Protein AF-A0A9W9LZQ8-F1 (afdb_monomer)

Sequence (241 aa):
MSADRLHFVPAHRKAAILDLQVSHLFVVAHENLGSTNHWCFYLQTSPSSSIQLDCQPSHSIPSTMLRGGSMANLILLELPYVVPPEAKAQFLLDVEPSLAVREIHSLIINSGRHNYEFNESGTGCRKWVTNQLDFLSHAGLLLDRAQVVKAKDGILKLCGLIRPSIHSTMGPTPLEVDRGPRTAKPGRDLCGGEVVCAVEGPCTATIRKARRGVDRTIFERDGHVELMPWLECTALIPDFC

InterPro domains:
  IPR056672 Domain of unknown function DUF7770 [PF24968] (34-159)

Secondary structure (DSSP, 8-state):
-----EEEESGGGHHHHHTPBPSEEEEEEEP-SSSS-EEEEEEEEETTEEEEEEEEEEEEEE-SSSTT-EEEEEEEEEESSSS-TT-SEEEEEEB-TT-BHHHHHHHHHHTTTT--EE-TT---HHHHHHHHHHHHHHTT-B--HHHHHHHHHHHHHTT-----------------------------------------SSS--EEEEPPTT---EEEEETTEEEEE-HHHHHHHGGG--

Structure (mmCIF, N/CA/C/O backbone):
data_AF-A0A9W9LZQ8-F1
#
_entry.id   AF-A0A9W9LZQ8-F1
#
loop_
_atom_site.group_PDB
_atom_site.id
_atom_site.type_symbol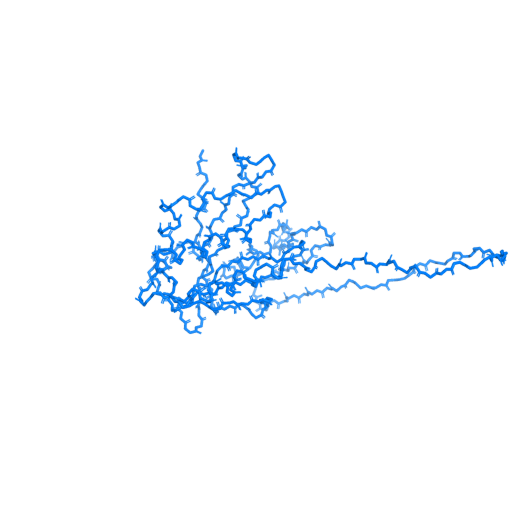
_atom_site.label_atom_id
_atom_site.label_alt_id
_atom_site.label_comp_id
_atom_site.label_asym_id
_atom_site.label_entity_id
_atom_site.label_seq_id
_atom_site.pdbx_PDB_ins_code
_atom_site.Cartn_x
_atom_site.Cartn_y
_atom_site.Cartn_z
_atom_site.occupancy
_atom_site.B_iso_or_equiv
_atom_site.auth_seq_id
_atom_site.auth_comp_id
_atom_site.auth_asym_id
_atom_site.auth_atom_id
_atom_site.pdbx_PDB_model_num
ATOM 1 N N . MET A 1 1 ? 2.007 -23.381 -16.769 1.00 41.0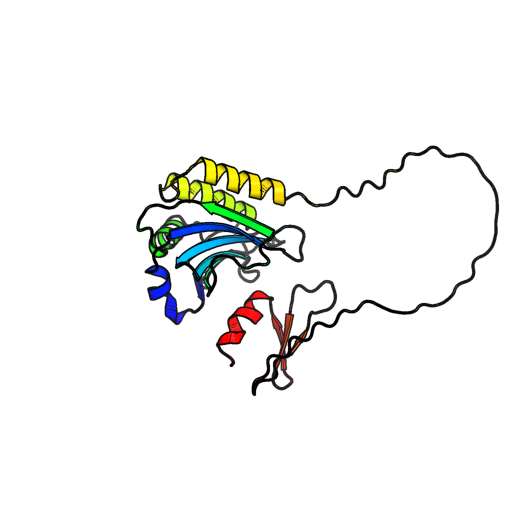3 1 MET A N 1
ATOM 2 C CA . MET A 1 1 ? 1.313 -23.189 -15.479 1.00 41.03 1 MET A CA 1
ATOM 3 C C . MET A 1 1 ? 1.450 -21.719 -15.124 1.00 41.03 1 MET A C 1
ATOM 5 O O . MET A 1 1 ? 2.574 -21.238 -15.128 1.00 41.03 1 MET A O 1
ATOM 9 N N . SER A 1 2 ? 0.351 -20.984 -14.944 1.00 49.56 2 SER A N 1
ATOM 10 C CA . SER A 1 2 ? 0.434 -19.591 -14.483 1.00 49.56 2 SER A CA 1
ATOM 11 C C . SER A 1 2 ? 0.748 -19.628 -12.993 1.00 49.56 2 SER A C 1
ATOM 13 O O . SER A 1 2 ? -0.058 -20.159 -12.236 1.00 49.56 2 SER A O 1
ATOM 15 N N . ALA A 1 3 ? 1.910 -19.124 -12.580 1.00 63.91 3 ALA A N 1
ATOM 16 C CA . ALA A 1 3 ? 2.181 -18.912 -11.164 1.00 63.91 3 ALA A CA 1
ATOM 17 C C . ALA A 1 3 ? 1.138 -17.926 -10.612 1.00 63.91 3 ALA A C 1
ATOM 19 O O . ALA A 1 3 ? 0.864 -16.901 -11.250 1.00 63.91 3 ALA A O 1
ATOM 20 N N . ASP A 1 4 ? 0.518 -18.263 -9.480 1.00 81.44 4 ASP A N 1
ATOM 21 C CA . ASP A 1 4 ? -0.339 -17.319 -8.768 1.00 81.44 4 ASP A CA 1
ATOM 22 C C . ASP A 1 4 ? 0.540 -16.156 -8.285 1.00 81.44 4 ASP A C 1
ATOM 24 O O . ASP A 1 4 ? 1.598 -16.366 -7.692 1.00 81.44 4 ASP A O 1
ATOM 28 N N . ARG A 1 5 ? 0.142 -14.930 -8.626 1.00 91.12 5 ARG A N 1
ATOM 29 C CA . ARG A 1 5 ? 0.879 -13.693 -8.309 1.00 91.12 5 ARG A CA 1
ATOM 30 C C . ARG A 1 5 ? 0.250 -12.943 -7.140 1.00 91.12 5 ARG A C 1
ATOM 32 O O . ARG A 1 5 ? 0.691 -11.839 -6.823 1.00 91.12 5 ARG A O 1
ATOM 39 N N . LEU A 1 6 ? -0.793 -13.517 -6.542 1.00 95.88 6 LEU A N 1
ATOM 40 C CA . LEU A 1 6 ? -1.516 -12.967 -5.409 1.00 95.88 6 LEU A CA 1
ATOM 41 C C . LEU A 1 6 ? -1.192 -13.788 -4.169 1.00 95.88 6 LEU A C 1
ATOM 43 O O . LEU A 1 6 ? -1.630 -14.928 -4.024 1.00 95.88 6 LEU A O 1
ATOM 47 N N . HIS A 1 7 ? -0.449 -13.184 -3.254 1.00 96.81 7 HIS A N 1
ATOM 48 C CA . HIS A 1 7 ? 0.048 -13.860 -2.065 1.00 96.81 7 HIS A CA 1
ATOM 49 C C . HIS A 1 7 ? -0.615 -13.282 -0.825 1.00 96.81 7 HIS A C 1
ATOM 51 O O . HIS A 1 7 ? -0.729 -12.069 -0.671 1.00 96.81 7 HIS A O 1
ATOM 57 N N . PHE A 1 8 ? -1.045 -14.165 0.068 1.00 98.00 8 PHE A N 1
ATOM 58 C CA . PHE A 1 8 ? -1.544 -13.805 1.389 1.00 98.00 8 PHE A CA 1
ATOM 59 C C . PHE A 1 8 ? -0.587 -14.394 2.409 1.00 98.00 8 PHE A C 1
ATOM 61 O O . PHE A 1 8 ? -0.233 -15.569 2.301 1.00 98.00 8 PHE A O 1
ATOM 68 N N . VAL A 1 9 ? -0.174 -13.595 3.384 1.00 97.69 9 VAL A N 1
ATOM 69 C CA . VAL A 1 9 ? 0.741 -14.036 4.432 1.00 97.69 9 VAL A CA 1
ATOM 70 C C . VAL A 1 9 ? 0.127 -13.687 5.791 1.00 97.69 9 VAL A C 1
ATOM 72 O O . VAL A 1 9 ? -0.024 -12.504 6.087 1.00 97.69 9 VAL A O 1
ATOM 75 N N . PRO A 1 10 ? -0.254 -14.688 6.606 1.00 98.00 10 PRO A N 1
ATOM 76 C CA . PRO A 1 10 ? -0.210 -16.124 6.310 1.00 98.00 10 PRO A CA 1
ATOM 77 C C . PRO A 1 10 ? -1.330 -16.574 5.345 1.00 98.00 10 PRO A C 1
ATOM 79 O O . PRO A 1 10 ? -2.474 -16.121 5.425 1.00 98.00 10 PRO A O 1
ATOM 82 N N . ALA A 1 11 ? -1.032 -17.529 4.455 1.00 97.06 11 ALA A N 1
ATOM 83 C CA . ALA A 1 11 ? -1.941 -17.929 3.369 1.00 97.06 11 ALA A CA 1
ATOM 84 C C . ALA A 1 11 ? -3.277 -18.508 3.860 1.00 97.06 11 ALA A C 1
ATOM 86 O O . ALA A 1 11 ? -4.336 -18.215 3.299 1.00 97.06 11 ALA A O 1
ATOM 87 N N . HIS A 1 12 ? -3.248 -19.284 4.948 1.00 97.31 12 HIS A N 1
ATOM 88 C CA . HIS A 1 12 ? -4.444 -19.895 5.532 1.00 97.31 12 HIS A CA 1
ATOM 89 C C . HIS A 1 12 ? -5.433 -18.858 6.093 1.00 97.31 12 HIS A C 1
ATOM 91 O O . HIS A 1 12 ? -6.613 -19.164 6.258 1.00 97.31 12 HIS A O 1
ATOM 97 N N . ARG A 1 13 ? -4.987 -17.617 6.341 1.00 97.69 13 ARG A N 1
ATOM 98 C CA . ARG A 1 13 ? -5.839 -16.524 6.827 1.00 97.69 13 ARG A CA 1
ATOM 99 C C . ARG A 1 13 ? -6.414 -15.648 5.723 1.00 97.69 13 ARG A C 1
ATOM 101 O O . ARG A 1 13 ? -7.093 -14.682 6.046 1.00 97.69 13 ARG A O 1
ATOM 108 N N . LYS A 1 14 ? -6.241 -15.991 4.440 1.00 97.94 14 LYS A N 1
ATOM 109 C CA . LYS A 1 14 ? -6.767 -15.216 3.299 1.00 97.94 14 LYS A CA 1
ATOM 110 C C . LYS A 1 14 ? -8.212 -14.738 3.485 1.00 97.94 14 LYS A C 1
ATOM 112 O O . LYS A 1 14 ? -8.489 -13.564 3.273 1.00 97.94 14 LYS A O 1
ATOM 117 N N . ALA A 1 15 ? -9.129 -15.630 3.870 1.00 98.25 15 ALA A N 1
ATOM 118 C CA . ALA A 1 15 ? -10.532 -15.262 4.070 1.00 98.25 15 ALA A CA 1
ATOM 119 C C . ALA A 1 15 ? -10.691 -14.215 5.185 1.00 98.25 15 ALA A C 1
ATOM 121 O O . ALA A 1 15 ? -11.302 -13.178 4.955 1.00 98.25 15 ALA A O 1
ATOM 122 N N . ALA A 1 16 ? -10.052 -14.448 6.336 1.00 98.50 16 ALA A N 1
ATOM 123 C CA . ALA A 1 16 ? -10.077 -13.528 7.467 1.00 98.50 16 ALA A CA 1
ATOM 124 C C . ALA A 1 16 ? -9.441 -12.171 7.129 1.00 98.50 16 ALA A C 1
ATOM 126 O O . ALA A 1 16 ? -10.032 -11.149 7.444 1.00 98.50 16 ALA A O 1
ATOM 127 N N . ILE A 1 17 ? -8.286 -12.154 6.450 1.00 98.62 17 ILE A N 1
ATOM 128 C CA . ILE A 1 17 ? -7.600 -10.927 6.008 1.00 98.62 17 ILE A CA 1
ATOM 129 C C . ILE A 1 17 ? -8.535 -10.062 5.162 1.00 98.62 17 ILE A C 1
ATOM 131 O O . ILE A 1 17 ? -8.595 -8.854 5.361 1.00 98.62 17 ILE A O 1
ATOM 135 N N . LEU A 1 18 ? -9.269 -10.672 4.229 1.00 98.62 18 LEU A N 1
ATOM 136 C CA . LEU A 1 18 ? -10.180 -9.949 3.341 1.00 98.62 18 LEU A CA 1
ATOM 137 C C . LEU A 1 18 ? -11.379 -9.344 4.089 1.00 98.62 18 LEU A C 1
ATOM 139 O O . LEU A 1 18 ? -11.867 -8.297 3.672 1.00 98.62 18 LEU A O 1
ATOM 143 N N . ASP A 1 19 ? -11.827 -9.959 5.183 1.00 98.56 19 ASP A N 1
ATOM 144 C CA . ASP A 1 19 ? -12.969 -9.486 5.979 1.00 98.56 19 ASP A CA 1
ATOM 145 C C . ASP A 1 19 ? -12.593 -8.439 7.043 1.00 98.56 19 ASP A C 1
ATOM 147 O O . ASP A 1 19 ? -13.467 -7.935 7.748 1.00 98.56 19 ASP A O 1
ATOM 151 N N . LEU A 1 20 ? -11.310 -8.085 7.177 1.00 98.69 20 LEU A N 1
ATOM 152 C CA . LEU A 1 20 ? -10.893 -7.032 8.100 1.00 98.69 20 LEU A CA 1
ATOM 153 C C . LEU A 1 20 ? -11.349 -5.652 7.608 1.00 98.69 20 LEU A C 1
ATOM 155 O O . LEU A 1 20 ? -11.161 -5.289 6.444 1.00 98.69 20 LEU A O 1
ATOM 159 N N . GLN A 1 21 ? -11.876 -4.860 8.541 1.00 98.69 21 GLN A N 1
ATOM 160 C CA . GLN A 1 21 ? -12.231 -3.462 8.318 1.00 98.69 21 GLN A CA 1
ATOM 161 C C . GLN A 1 21 ? -10.984 -2.580 8.340 1.00 98.69 21 GLN A C 1
ATOM 163 O O . GLN A 1 21 ? -10.124 -2.738 9.202 1.00 98.69 21 GLN A O 1
ATOM 168 N N . VAL A 1 22 ? -10.910 -1.623 7.426 1.00 98.75 22 VAL A N 1
ATOM 169 C CA . VAL A 1 22 ? -9.841 -0.637 7.303 1.00 98.75 22 VAL A CA 1
ATOM 170 C C . VAL A 1 22 ? -10.318 0.671 7.922 1.00 98.75 22 VAL A C 1
ATOM 172 O O . VAL A 1 22 ? -11.316 1.247 7.504 1.00 98.75 22 VAL A O 1
ATOM 175 N N . SER A 1 23 ? -9.592 1.141 8.931 1.00 98.56 23 SER A N 1
ATOM 176 C CA . SER A 1 23 ? -9.865 2.426 9.588 1.00 98.56 23 SER A CA 1
ATOM 177 C C . SER A 1 23 ? -9.138 3.589 8.922 1.00 98.56 23 SER A C 1
ATOM 179 O O . SER A 1 23 ? -9.681 4.683 8.835 1.00 98.56 23 SER A O 1
ATOM 181 N N . HIS A 1 24 ? -7.916 3.344 8.446 1.00 98.62 24 HIS A N 1
ATOM 182 C CA . HIS A 1 24 ? -7.080 4.307 7.741 1.00 98.62 24 HIS A CA 1
ATOM 183 C C . HIS A 1 24 ? -6.147 3.572 6.780 1.00 98.62 24 HIS A C 1
ATOM 185 O O . HIS A 1 24 ? -5.844 2.387 6.966 1.00 98.62 24 HIS A O 1
ATOM 191 N N . LEU A 1 25 ? -5.635 4.297 5.792 1.00 98.69 25 LEU A N 1
ATOM 192 C CA . LEU A 1 25 ? -4.592 3.815 4.897 1.00 98.69 25 LEU A CA 1
ATOM 193 C C . LEU A 1 25 ? -3.329 4.657 5.085 1.00 98.69 25 LEU A C 1
ATOM 195 O O . LEU A 1 25 ? -3.383 5.883 5.089 1.00 98.69 25 LEU A O 1
ATOM 199 N N . PHE A 1 26 ? -2.176 4.006 5.203 1.00 98.81 26 PHE A N 1
ATOM 200 C CA . PHE A 1 26 ? -0.878 4.669 5.247 1.00 98.81 26 PHE A CA 1
ATOM 201 C C . PHE A 1 26 ? -0.091 4.387 3.978 1.00 98.81 26 PHE A C 1
ATOM 203 O O . PHE A 1 26 ? 0.044 3.240 3.556 1.00 98.81 26 PHE A O 1
ATOM 210 N N . VAL A 1 27 ? 0.477 5.435 3.394 1.00 98.50 27 VAL A N 1
ATOM 211 C CA . VAL A 1 27 ? 1.497 5.326 2.348 1.00 98.50 27 VAL A CA 1
ATOM 212 C C . VAL A 1 27 ? 2.855 5.391 3.017 1.00 98.50 27 VAL A C 1
ATOM 214 O O . VAL A 1 27 ? 3.166 6.408 3.641 1.00 98.50 27 VAL A O 1
ATOM 217 N N . VAL A 1 28 ? 3.656 4.337 2.900 1.00 97.81 28 VAL A N 1
ATOM 218 C CA . VAL A 1 28 ? 4.871 4.187 3.707 1.00 97.81 28 VAL A CA 1
ATOM 219 C C . VAL A 1 28 ? 6.098 4.021 2.822 1.00 97.81 28 VAL A C 1
ATOM 221 O O . VAL A 1 28 ? 6.070 3.290 1.831 1.00 97.81 28 VAL A O 1
ATOM 224 N N . ALA A 1 29 ? 7.172 4.717 3.197 1.00 96.06 29 ALA A N 1
ATOM 225 C CA . ALA A 1 29 ? 8.500 4.560 2.622 1.00 96.06 29 ALA A CA 1
ATOM 226 C C . ALA A 1 29 ? 9.386 3.731 3.555 1.00 96.06 29 ALA A C 1
ATOM 228 O O . ALA A 1 29 ? 9.620 4.129 4.699 1.00 96.06 29 ALA A O 1
ATOM 229 N N . HIS A 1 30 ? 9.952 2.644 3.044 1.00 92.94 30 HIS A N 1
ATOM 230 C CA . HIS A 1 30 ? 10.994 1.874 3.719 1.00 92.94 30 HIS A CA 1
ATOM 231 C C . HIS A 1 30 ? 12.354 2.176 3.112 1.00 92.94 30 HIS A C 1
ATOM 233 O O . HIS A 1 30 ? 12.478 2.424 1.908 1.00 92.94 30 HIS A O 1
ATOM 239 N N . GLU A 1 31 ? 13.385 2.114 3.953 1.00 86.75 31 GLU A N 1
ATOM 240 C CA . GLU A 1 31 ? 14.755 2.088 3.461 1.00 86.75 31 GLU A CA 1
ATOM 241 C C . GLU A 1 31 ? 14.940 0.862 2.577 1.00 86.75 31 GLU A C 1
ATOM 243 O O . GLU A 1 31 ? 14.618 -0.257 2.970 1.00 86.75 31 GLU A O 1
ATOM 248 N N . ASN A 1 32 ? 15.460 1.082 1.379 1.00 76.31 32 ASN A N 1
ATOM 249 C CA . ASN A 1 32 ? 15.940 0.008 0.534 1.00 76.31 32 ASN A CA 1
ATOM 250 C C . ASN A 1 32 ? 17.462 0.148 0.460 1.00 76.31 32 ASN A C 1
ATOM 252 O O . ASN A 1 32 ? 17.973 1.263 0.356 1.00 76.31 32 ASN A O 1
ATOM 256 N N . LEU A 1 33 ? 18.181 -0.973 0.513 1.00 58.78 33 LEU A N 1
ATOM 257 C CA . LEU A 1 33 ? 19.640 -1.003 0.376 1.00 58.78 33 LEU A CA 1
ATOM 258 C C . LEU A 1 33 ? 20.109 -0.595 -1.040 1.00 58.78 33 LEU A C 1
ATOM 260 O O . LEU A 1 33 ? 21.307 -0.398 -1.250 1.00 58.78 33 LEU A O 1
ATOM 264 N N . GLY A 1 34 ? 19.178 -0.457 -1.994 1.00 65.44 34 GLY A N 1
ATOM 265 C CA . GLY A 1 34 ? 19.390 0.079 -3.339 1.00 65.44 34 GLY A CA 1
ATOM 266 C C . GLY A 1 34 ? 19.343 1.613 -3.454 1.00 65.44 34 GLY A C 1
ATOM 267 O O . GLY A 1 34 ? 19.662 2.356 -2.530 1.00 65.44 34 GLY A O 1
ATOM 268 N N . SER A 1 35 ? 18.975 2.114 -4.641 1.00 67.88 35 SER A N 1
ATOM 269 C CA . SER A 1 35 ? 19.065 3.544 -4.989 1.00 67.88 35 SER A CA 1
ATOM 270 C C . SER A 1 35 ? 17.857 4.397 -4.575 1.00 67.88 35 SER A C 1
ATOM 272 O O . SER A 1 35 ? 17.955 5.625 -4.594 1.00 67.88 35 SER A O 1
ATOM 274 N N . THR A 1 36 ? 16.722 3.789 -4.208 1.00 78.31 36 THR A N 1
ATOM 275 C CA . THR A 1 36 ? 15.484 4.507 -3.849 1.00 78.31 36 THR A CA 1
ATOM 276 C C . THR A 1 36 ? 14.682 3.767 -2.785 1.00 78.31 36 THR A C 1
ATOM 278 O O . THR A 1 36 ? 14.641 2.543 -2.817 1.00 78.31 36 THR A O 1
ATOM 281 N N . ASN A 1 37 ? 13.965 4.496 -1.922 1.00 88.94 37 ASN A N 1
ATOM 282 C CA . ASN A 1 37 ? 13.050 3.907 -0.937 1.00 88.94 37 ASN A CA 1
ATOM 283 C C . ASN A 1 37 ? 12.034 2.949 -1.584 1.00 88.94 37 ASN A C 1
ATOM 285 O O . ASN A 1 37 ? 11.521 3.224 -2.674 1.00 88.94 37 ASN A O 1
ATOM 289 N N . HIS A 1 38 ? 11.714 1.862 -0.882 1.00 93.19 38 HIS A N 1
ATOM 290 C CA . HIS A 1 38 ? 10.588 0.995 -1.228 1.00 93.19 38 HIS A CA 1
ATOM 291 C C . HIS A 1 38 ? 9.284 1.626 -0.741 1.00 93.19 38 HIS A C 1
ATOM 293 O O . HIS A 1 38 ? 9.250 2.201 0.344 1.00 93.19 38 HIS A O 1
ATOM 299 N N . TRP A 1 39 ? 8.225 1.531 -1.539 1.00 96.00 39 TRP A N 1
ATOM 300 C CA . TRP A 1 39 ? 6.934 2.142 -1.238 1.00 96.00 39 TRP A CA 1
ATOM 301 C C . TRP A 1 39 ? 5.832 1.099 -1.276 1.00 96.00 39 TRP A C 1
ATOM 303 O O . TRP A 1 39 ? 5.685 0.399 -2.276 1.00 96.00 39 TRP A O 1
ATOM 313 N N . CYS A 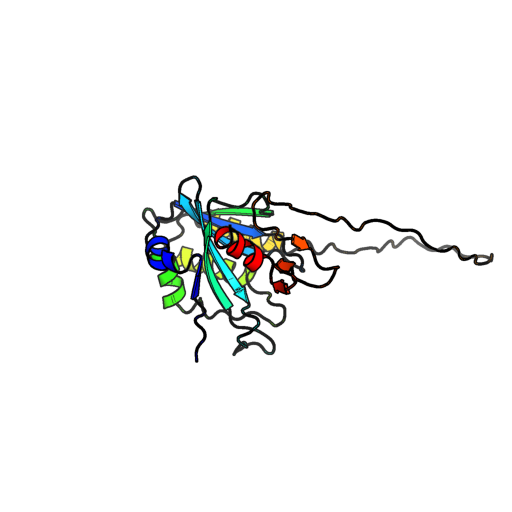1 40 ? 5.020 1.065 -0.226 1.00 97.88 40 CYS A N 1
ATOM 314 C CA . CYS A 1 40 ? 3.859 0.188 -0.122 1.00 97.88 40 CYS A CA 1
ATOM 315 C C . CYS A 1 40 ? 2.744 0.861 0.692 1.00 97.88 40 CYS A C 1
ATOM 317 O O . CYS A 1 40 ? 2.890 2.001 1.156 1.00 97.88 40 CYS A O 1
ATOM 319 N N . PHE A 1 41 ? 1.615 0.168 0.826 1.00 98.75 41 PHE A N 1
ATOM 320 C CA . PHE A 1 41 ? 0.504 0.612 1.658 1.00 98.75 41 PHE A CA 1
ATOM 321 C C . PHE A 1 41 ? 0.402 -0.220 2.930 1.00 98.75 41 PHE A C 1
ATOM 323 O O . PHE A 1 41 ? 0.671 -1.417 2.907 1.00 98.75 41 PHE A O 1
ATOM 330 N N . TYR A 1 42 ? -0.072 0.403 4.004 1.00 98.81 42 TYR A N 1
ATOM 331 C CA . TYR A 1 42 ? -0.507 -0.275 5.220 1.00 98.81 42 TYR A CA 1
ATOM 332 C C . TYR A 1 42 ? -1.972 0.063 5.469 1.00 98.81 42 TYR A C 1
ATOM 334 O O . TYR A 1 42 ? -2.345 1.232 5.564 1.00 98.81 42 TYR A O 1
ATOM 342 N N . LEU A 1 43 ? -2.808 -0.963 5.543 1.00 98.81 43 LEU A N 1
ATOM 343 C CA . LEU A 1 43 ? -4.238 -0.861 5.794 1.00 98.81 43 LEU A CA 1
ATOM 344 C C . LEU A 1 43 ? -4.452 -1.096 7.284 1.00 98.81 43 LEU A C 1
ATOM 346 O O . LEU A 1 43 ? -4.311 -2.225 7.745 1.00 98.81 43 LEU A O 1
ATOM 350 N N . GLN A 1 44 ? -4.732 -0.051 8.056 1.00 98.75 44 GLN A N 1
ATOM 351 C CA . GLN A 1 44 ? -4.877 -0.188 9.502 1.00 98.75 44 GLN A CA 1
ATOM 352 C C . GLN A 1 44 ? -6.187 -0.899 9.845 1.00 98.75 44 GLN A C 1
ATOM 354 O O . GLN A 1 44 ? -7.267 -0.329 9.669 1.00 98.75 44 GLN A O 1
ATOM 359 N N . THR A 1 45 ? -6.082 -2.106 10.395 1.00 98.62 45 THR A N 1
ATOM 360 C CA . THR A 1 45 ? -7.223 -2.982 10.701 1.00 98.62 45 THR A CA 1
ATOM 361 C C . THR A 1 45 ? -7.613 -3.003 12.175 1.00 98.62 45 THR A C 1
ATOM 363 O O . THR A 1 45 ? -8.701 -3.445 12.535 1.00 98.62 45 THR A O 1
ATOM 366 N N . SER A 1 46 ? -6.742 -2.501 13.051 1.00 98.12 46 SER A N 1
ATOM 367 C CA . SER A 1 46 ? -7.046 -2.236 14.459 1.00 98.12 46 SER A CA 1
ATOM 368 C C . SER A 1 46 ? -6.145 -1.109 14.989 1.00 98.12 46 SER A C 1
ATOM 370 O O . SER A 1 46 ? -5.261 -0.638 14.268 1.00 98.12 46 SER A O 1
ATOM 372 N N . PRO A 1 47 ? -6.290 -0.667 16.253 1.00 97.94 47 PRO A N 1
ATOM 373 C CA . PRO A 1 47 ? -5.353 0.285 16.857 1.00 97.94 47 PRO A CA 1
ATOM 374 C C . PRO A 1 47 ? -3.885 -0.177 16.870 1.00 97.94 47 PRO A C 1
ATOM 376 O O . PRO A 1 47 ? -2.994 0.647 17.050 1.00 97.94 47 PRO A O 1
ATOM 379 N N . SER A 1 48 ? -3.625 -1.476 16.691 1.00 97.94 48 SER A N 1
ATOM 380 C CA . SER A 1 48 ? -2.296 -2.081 16.818 1.00 97.94 48 SER A CA 1
ATOM 381 C C . SER A 1 48 ? -1.949 -3.070 15.702 1.00 97.94 48 SER A C 1
ATOM 383 O O . SER A 1 48 ? -0.984 -3.808 15.844 1.00 97.94 48 SER A O 1
ATOM 385 N N . SER A 1 49 ? -2.714 -3.132 14.612 1.00 98.56 49 SER A N 1
ATOM 386 C CA . SER A 1 49 ? -2.459 -4.072 13.512 1.00 98.56 49 SER A CA 1
ATOM 387 C C . SER A 1 49 ? -2.778 -3.463 12.157 1.00 98.56 49 SER A C 1
ATOM 389 O O . SER A 1 49 ? -3.532 -2.486 12.051 1.00 98.56 49 SER A O 1
ATOM 391 N N . SER A 1 50 ? -2.202 -4.057 11.120 1.00 98.81 50 SER A N 1
ATOM 392 C CA . SER A 1 50 ? -2.453 -3.671 9.741 1.00 98.81 50 SER A CA 1
ATOM 393 C C . SER A 1 50 ? -2.289 -4.840 8.779 1.00 98.81 50 SER A C 1
ATOM 395 O O . SER A 1 50 ? -1.701 -5.870 9.111 1.00 98.81 50 SER A O 1
ATOM 397 N N . ILE A 1 51 ? -2.781 -4.646 7.558 1.00 98.81 51 ILE A N 1
ATOM 398 C CA . ILE A 1 51 ? -2.385 -5.429 6.392 1.00 98.81 51 ILE A CA 1
ATOM 399 C C . ILE A 1 51 ? -1.457 -4.574 5.538 1.00 98.81 51 ILE A C 1
ATOM 401 O O . ILE A 1 51 ? -1.873 -3.539 5.015 1.00 98.81 51 ILE A O 1
ATOM 405 N N . GLN A 1 52 ? -0.215 -5.004 5.355 1.00 98.69 52 GLN A N 1
ATOM 406 C CA . GLN A 1 52 ? 0.655 -4.422 4.345 1.00 98.69 52 GLN A CA 1
ATOM 407 C C . GLN A 1 52 ? 0.232 -4.938 2.969 1.00 98.69 52 GLN A C 1
ATOM 409 O O . GLN A 1 52 ? 0.193 -6.142 2.726 1.00 98.69 52 GLN A O 1
ATOM 414 N N . LEU A 1 53 ? -0.074 -4.012 2.067 1.00 98.56 53 LEU A N 1
ATOM 415 C CA . LEU A 1 53 ? -0.317 -4.278 0.657 1.00 98.56 53 LEU A CA 1
ATOM 416 C C . LEU A 1 53 ? 0.932 -3.865 -0.122 1.00 98.56 53 LEU A C 1
ATOM 418 O O . LEU A 1 53 ? 1.175 -2.674 -0.360 1.00 98.56 53 LEU A O 1
ATOM 422 N N . ASP A 1 54 ? 1.716 -4.865 -0.506 1.00 97.88 54 ASP A N 1
ATOM 423 C CA . ASP A 1 54 ? 3.008 -4.691 -1.154 1.00 97.88 54 ASP A CA 1
ATOM 424 C C . ASP A 1 54 ? 2.995 -5.219 -2.593 1.00 97.88 54 ASP A C 1
ATOM 426 O O . ASP A 1 54 ? 2.478 -6.296 -2.884 1.00 97.88 54 ASP A O 1
ATOM 430 N N . CYS A 1 55 ? 3.569 -4.445 -3.506 1.00 96.94 55 CYS A N 1
ATOM 431 C CA . CYS A 1 55 ? 3.737 -4.807 -4.903 1.00 96.94 55 CYS A CA 1
ATOM 432 C C . CYS A 1 55 ? 5.236 -4.887 -5.186 1.00 96.94 55 CYS A C 1
ATOM 434 O O . CYS A 1 55 ? 5.926 -3.862 -5.204 1.00 96.94 55 CYS A O 1
ATOM 436 N N . GLN A 1 56 ? 5.726 -6.104 -5.406 1.00 94.31 56 GLN A N 1
ATOM 437 C CA . GLN A 1 56 ? 7.150 -6.406 -5.534 1.00 94.31 56 GLN A CA 1
ATOM 438 C C . GLN 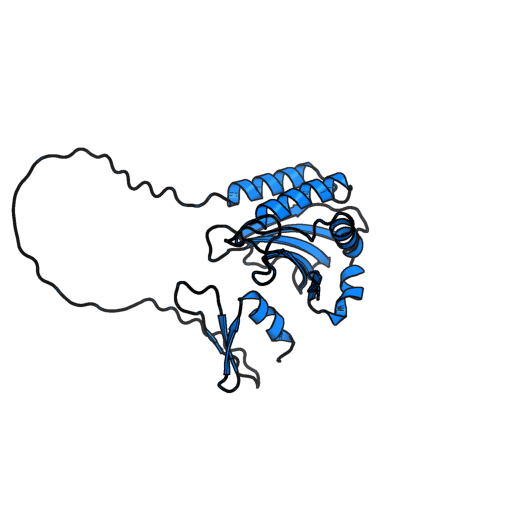A 1 56 ? 7.465 -7.064 -6.883 1.00 94.31 56 GLN A C 1
ATOM 440 O O . GLN A 1 56 ? 6.622 -7.780 -7.424 1.00 94.31 56 GLN A O 1
ATOM 445 N N . PRO A 1 57 ? 8.661 -6.856 -7.455 1.00 94.31 57 PRO A N 1
ATOM 446 C CA . PRO A 1 57 ? 9.104 -7.617 -8.620 1.00 94.31 57 PRO A CA 1
ATOM 447 C C . PRO A 1 57 ? 9.192 -9.115 -8.296 1.00 94.31 57 PRO A C 1
ATOM 449 O O . PRO A 1 57 ? 9.729 -9.505 -7.264 1.00 94.31 57 PRO A O 1
ATOM 452 N N . SER A 1 58 ? 8.700 -9.974 -9.191 1.00 93.19 58 SER A N 1
ATOM 453 C CA . SER A 1 58 ? 8.802 -11.431 -9.004 1.00 93.19 58 SER A CA 1
ATOM 454 C C . SER A 1 58 ? 10.203 -11.978 -9.271 1.00 93.19 58 SER A C 1
ATOM 456 O O . SER A 1 58 ? 10.522 -13.062 -8.785 1.00 93.19 58 SER A O 1
ATOM 458 N N . HIS A 1 59 ? 11.001 -11.292 -10.103 1.00 90.06 59 HIS A N 1
ATOM 459 C CA . HIS A 1 59 ? 12.317 -11.707 -10.633 1.00 90.06 59 HIS A CA 1
ATOM 460 C C . HIS A 1 59 ? 12.378 -13.064 -11.365 1.00 90.06 59 HIS A C 1
ATOM 462 O O . HIS A 1 59 ? 13.359 -13.355 -12.043 1.00 90.06 59 HIS A O 1
ATOM 468 N N . SER A 1 60 ? 11.334 -13.877 -11.263 1.00 90.12 60 SER A N 1
ATOM 469 C CA . SER A 1 60 ? 11.228 -15.240 -11.779 1.00 90.12 60 SER A CA 1
ATOM 470 C C . SER A 1 60 ? 10.237 -15.347 -12.933 1.00 90.12 60 SER A C 1
ATOM 472 O O . SER A 1 60 ? 10.362 -16.243 -13.765 1.00 90.12 60 SER A O 1
ATOM 474 N N . ILE A 1 61 ? 9.274 -14.425 -13.016 1.00 92.75 61 ILE A N 1
ATOM 475 C CA . ILE A 1 61 ? 8.294 -14.366 -14.099 1.00 92.75 61 ILE A CA 1
ATOM 476 C C . ILE A 1 61 ? 8.691 -13.208 -15.017 1.00 92.75 61 ILE A C 1
ATOM 478 O O . ILE A 1 61 ? 8.563 -12.051 -14.605 1.00 92.75 61 ILE A O 1
ATOM 482 N N . PRO A 1 62 ? 9.173 -13.476 -16.244 1.00 94.44 62 PRO A N 1
ATOM 483 C CA . PRO A 1 62 ? 9.581 -12.425 -17.164 1.00 94.44 62 PRO A CA 1
ATOM 484 C C . PRO A 1 62 ? 8.435 -11.468 -17.489 1.00 94.44 62 PRO A C 1
ATOM 486 O O . PRO A 1 62 ? 7.288 -11.880 -17.659 1.00 94.44 62 PRO A O 1
ATOM 489 N N . SER A 1 63 ? 8.772 -10.188 -17.594 1.00 94.31 63 SER A N 1
ATOM 490 C CA . SER A 1 63 ? 7.880 -9.149 -18.103 1.00 94.31 63 SER A CA 1
ATOM 491 C C . SER A 1 63 ? 7.500 -9.425 -19.564 1.00 94.31 63 SER A C 1
ATOM 493 O O . SER A 1 63 ? 8.306 -9.948 -20.337 1.00 94.31 63 SER A O 1
ATOM 495 N N . THR A 1 64 ? 6.272 -9.067 -19.947 1.00 93.88 64 THR A N 1
ATOM 496 C CA . THR A 1 64 ? 5.793 -9.200 -21.334 1.00 93.88 64 THR A CA 1
ATOM 497 C C . THR A 1 64 ? 6.037 -7.938 -22.161 1.00 93.88 64 THR A C 1
ATOM 499 O O . THR A 1 64 ? 6.121 -8.011 -23.387 1.00 93.88 64 THR A O 1
ATOM 502 N N . MET A 1 65 ? 6.206 -6.793 -21.494 1.00 92.19 65 MET A N 1
ATOM 503 C CA . MET A 1 65 ? 6.324 -5.470 -22.113 1.00 92.19 65 MET A CA 1
ATOM 504 C C . MET A 1 65 ? 7.733 -4.868 -22.015 1.00 92.19 65 MET A C 1
ATOM 506 O O . MET A 1 65 ? 8.122 -4.060 -22.859 1.00 92.19 65 MET A O 1
ATOM 510 N N . LEU A 1 66 ? 8.508 -5.231 -20.992 1.00 92.81 66 LEU A N 1
ATOM 511 C CA . LEU A 1 66 ? 9.810 -4.653 -20.663 1.00 92.81 66 LEU A CA 1
ATOM 512 C C . LEU A 1 66 ? 10.895 -5.724 -20.780 1.00 92.81 66 LEU A C 1
ATOM 514 O O . LEU A 1 66 ? 10.960 -6.675 -20.001 1.00 92.81 66 LEU A O 1
ATOM 518 N N . ARG A 1 67 ? 11.804 -5.550 -21.742 1.00 94.81 67 ARG A N 1
ATOM 519 C CA . ARG A 1 67 ? 12.968 -6.432 -21.892 1.00 94.81 67 ARG A CA 1
ATOM 520 C C . ARG A 1 67 ? 13.771 -6.464 -20.586 1.00 94.81 67 ARG A C 1
ATOM 522 O O . ARG A 1 67 ? 14.121 -5.414 -20.060 1.00 94.81 67 ARG A O 1
ATOM 529 N N . GLY A 1 68 ? 14.053 -7.670 -20.092 1.00 92.94 68 GLY A N 1
ATOM 530 C CA . GLY A 1 68 ? 14.785 -7.886 -18.838 1.00 92.94 68 GLY A CA 1
ATOM 531 C C . GLY A 1 68 ? 13.968 -7.616 -17.569 1.00 92.94 68 GLY A C 1
ATOM 532 O O . GLY A 1 68 ? 14.461 -7.863 -16.477 1.00 92.94 68 GLY A O 1
ATOM 533 N N . GLY A 1 69 ? 12.729 -7.132 -17.691 1.00 95.12 69 GLY A N 1
ATOM 534 C CA . GLY A 1 69 ? 11.844 -6.885 -16.561 1.00 95.12 69 GLY A CA 1
ATOM 535 C C . GLY A 1 69 ? 11.206 -8.151 -15.994 1.00 95.12 69 GLY A C 1
ATOM 536 O O . GLY A 1 69 ? 11.368 -9.257 -16.517 1.00 95.12 69 GLY A O 1
ATOM 537 N N . SER A 1 70 ? 10.397 -7.970 -14.952 1.00 94.94 70 SER A N 1
ATOM 538 C CA . SER A 1 70 ? 9.610 -9.051 -14.351 1.00 94.94 70 SER A CA 1
ATOM 539 C C . SER A 1 70 ? 8.176 -8.628 -14.047 1.00 94.94 70 SER A C 1
ATOM 541 O O . SER A 1 70 ? 7.889 -7.449 -13.836 1.00 94.94 70 SER A O 1
ATOM 543 N N . MET A 1 71 ? 7.260 -9.594 -14.017 1.00 95.62 71 MET A N 1
ATOM 544 C CA . MET A 1 71 ? 5.900 -9.373 -13.526 1.00 95.62 71 MET A CA 1
ATOM 545 C C . MET A 1 71 ? 5.922 -9.077 -12.024 1.00 95.62 71 MET A C 1
ATOM 547 O O . MET A 1 71 ? 6.807 -9.549 -11.307 1.00 95.62 71 MET A O 1
ATOM 551 N N . ALA A 1 72 ? 4.928 -8.339 -11.542 1.00 95.88 72 ALA A N 1
ATOM 552 C CA . ALA A 1 72 ? 4.719 -8.088 -10.124 1.00 95.88 72 ALA A CA 1
ATOM 553 C C . ALA A 1 72 ? 4.130 -9.300 -9.385 1.00 95.88 72 ALA A C 1
ATOM 555 O O . ALA A 1 72 ? 3.289 -10.020 -9.926 1.00 95.88 72 ALA A O 1
ATOM 556 N N . ASN A 1 73 ? 4.518 -9.440 -8.122 1.00 96.62 73 ASN A N 1
ATOM 557 C CA . ASN A 1 73 ? 3.778 -10.127 -7.073 1.00 96.62 73 ASN A CA 1
ATOM 558 C C . ASN A 1 73 ? 3.015 -9.077 -6.255 1.00 96.62 73 ASN A C 1
ATOM 560 O O . ASN A 1 73 ? 3.595 -8.064 -5.861 1.00 96.62 73 ASN A O 1
ATOM 564 N N . LEU A 1 74 ? 1.734 -9.326 -5.988 1.00 97.62 74 LEU A N 1
ATOM 565 C CA . LEU A 1 74 ? 0.936 -8.547 -5.047 1.00 97.62 74 LEU A CA 1
ATOM 566 C C . LEU A 1 74 ? 0.785 -9.352 -3.756 1.00 97.62 74 LEU A C 1
ATOM 568 O O . LEU A 1 74 ? 0.248 -10.458 -3.778 1.00 97.62 74 LEU A O 1
ATOM 572 N N . ILE A 1 75 ? 1.263 -8.799 -2.650 1.00 98.31 75 ILE A N 1
ATOM 573 C CA . ILE A 1 75 ? 1.354 -9.465 -1.353 1.00 98.31 75 ILE A CA 1
ATOM 574 C C . ILE A 1 75 ? 0.472 -8.710 -0.359 1.00 98.31 75 ILE A C 1
ATOM 576 O O . ILE A 1 75 ? 0.578 -7.491 -0.233 1.00 98.31 75 ILE A O 1
ATOM 580 N N . LEU A 1 76 ? -0.402 -9.436 0.336 1.00 98.56 76 LEU A N 1
ATOM 581 C CA . LEU A 1 76 ? -1.157 -8.953 1.487 1.00 98.56 76 LEU A CA 1
ATOM 582 C C . LEU A 1 76 ? -0.607 -9.645 2.734 1.00 98.56 76 LEU A C 1
ATOM 584 O O . LEU A 1 76 ? -0.881 -10.825 2.963 1.00 98.56 76 LEU A O 1
ATOM 588 N N . LEU A 1 77 ? 0.191 -8.914 3.506 1.00 98.50 77 LEU A N 1
ATOM 589 C CA . LEU A 1 77 ? 0.871 -9.403 4.702 1.00 98.50 77 LEU A CA 1
ATOM 590 C C . LEU A 1 77 ? 0.174 -8.871 5.955 1.00 98.50 77 LEU A C 1
ATOM 592 O O . LEU A 1 77 ? 0.067 -7.663 6.144 1.00 98.50 77 LEU A O 1
ATOM 596 N N . GLU A 1 78 ? -0.292 -9.769 6.815 1.00 98.56 78 GLU A N 1
ATOM 597 C CA . GLU A 1 78 ? -0.857 -9.426 8.117 1.00 98.56 78 GLU A CA 1
ATOM 598 C C . GLU A 1 78 ? 0.250 -9.110 9.126 1.00 98.56 78 GLU A C 1
ATOM 600 O O . GLU A 1 78 ? 1.181 -9.896 9.307 1.00 98.56 78 GLU A O 1
ATOM 605 N N . LEU A 1 79 ? 0.149 -7.953 9.787 1.00 98.38 79 LEU A N 1
ATOM 606 C CA . LEU A 1 79 ? 1.190 -7.424 10.664 1.00 98.38 79 LEU A CA 1
ATOM 607 C C . LEU A 1 79 ? 0.643 -7.040 12.048 1.00 98.38 79 LEU A C 1
ATOM 609 O O . LEU A 1 79 ? -0.400 -6.384 12.144 1.00 98.38 79 LEU A O 1
ATOM 613 N N . PRO A 1 80 ? 1.375 -7.353 13.138 1.00 97.88 80 PRO A N 1
ATOM 614 C CA . PRO A 1 80 ? 0.987 -7.019 14.510 1.00 97.88 80 PRO A CA 1
ATOM 615 C C . PRO A 1 80 ? 1.372 -5.577 14.903 1.00 97.88 80 PRO A C 1
ATOM 617 O O . PRO A 1 80 ? 1.712 -5.308 16.054 1.00 97.88 80 PRO A O 1
ATOM 620 N N . TYR A 1 81 ? 1.386 -4.658 13.936 1.00 98.19 81 TYR A N 1
ATOM 621 C CA . TYR A 1 81 ? 1.645 -3.229 14.120 1.00 98.19 81 TYR A CA 1
ATOM 622 C C . TYR A 1 81 ? 0.996 -2.425 12.984 1.00 98.19 81 TYR A C 1
ATOM 624 O O . TYR A 1 81 ? 0.641 -2.980 11.945 1.00 98.19 81 TYR A O 1
ATOM 632 N N . VAL A 1 82 ? 0.827 -1.111 13.170 1.00 98.38 82 VAL A N 1
ATOM 633 C CA . VAL A 1 82 ? 0.171 -0.232 12.179 1.00 98.38 82 VAL A CA 1
ATOM 634 C C . VAL A 1 82 ? 1.129 0.197 11.064 1.00 98.38 82 VAL A C 1
ATOM 636 O O . VAL A 1 82 ? 0.819 0.047 9.891 1.00 98.38 82 VAL A O 1
ATOM 639 N N . VAL A 1 83 ? 2.299 0.711 11.436 1.00 97.56 83 VAL A N 1
ATOM 640 C CA . VAL A 1 83 ? 3.429 1.041 10.554 1.00 97.56 83 VAL A CA 1
ATOM 641 C C . VAL A 1 83 ? 4.689 0.716 11.357 1.00 97.56 83 VAL A C 1
ATOM 643 O O . VAL A 1 83 ? 4.700 0.971 12.566 1.00 97.56 83 VAL A O 1
ATOM 646 N N . PRO A 1 84 ? 5.731 0.126 10.757 1.00 95.19 84 PRO A N 1
ATOM 647 C CA . PRO A 1 84 ? 6.905 -0.245 11.523 1.00 95.19 84 PRO A CA 1
ATOM 648 C C . PRO A 1 84 ? 7.738 0.994 11.902 1.00 95.19 84 PRO A C 1
ATOM 650 O O . PRO A 1 84 ? 7.753 1.984 11.162 1.00 95.19 84 PRO A O 1
ATOM 653 N N . PRO A 1 85 ? 8.448 0.964 13.042 1.00 91.69 85 PRO A N 1
ATOM 654 C CA . PRO A 1 85 ? 9.175 2.122 13.569 1.00 91.69 85 PRO A CA 1
ATOM 655 C C . PRO A 1 85 ? 10.321 2.601 12.663 1.00 91.69 85 PRO A C 1
ATOM 657 O O . PRO A 1 85 ? 10.712 3.764 12.728 1.00 91.69 85 PRO A O 1
ATOM 660 N N . GLU A 1 86 ? 10.859 1.734 11.807 1.00 91.56 86 GLU A N 1
ATOM 661 C CA . GLU A 1 86 ? 11.924 2.045 10.850 1.00 91.56 86 GLU A CA 1
ATOM 662 C C . GLU A 1 86 ? 11.440 2.713 9.550 1.00 91.56 86 GLU A C 1
ATOM 664 O O . GLU A 1 86 ? 12.257 3.015 8.670 1.00 91.56 86 GLU A O 1
ATOM 669 N N . ALA A 1 87 ? 10.133 2.963 9.411 1.00 94.50 87 ALA A N 1
ATOM 670 C CA . ALA A 1 87 ? 9.584 3.703 8.281 1.00 94.50 87 ALA A CA 1
ATOM 671 C C . ALA A 1 87 ? 10.255 5.081 8.144 1.00 94.50 87 ALA A C 1
ATOM 673 O O . ALA A 1 87 ? 10.325 5.874 9.083 1.00 94.50 87 ALA A O 1
ATOM 674 N N . LYS A 1 88 ? 10.732 5.403 6.938 1.00 94.50 88 LYS A N 1
ATOM 675 C CA . LYS A 1 88 ? 11.382 6.692 6.643 1.00 94.50 88 LYS A CA 1
ATOM 676 C C . LYS A 1 88 ? 10.384 7.824 6.478 1.00 94.50 88 LYS A C 1
ATOM 678 O O . LYS A 1 88 ? 10.719 8.982 6.710 1.00 94.50 88 LYS A O 1
ATOM 683 N N . ALA A 1 89 ? 9.176 7.490 6.044 1.00 95.62 89 ALA A N 1
ATOM 684 C CA . ALA A 1 89 ? 8.056 8.407 5.972 1.00 95.62 89 ALA A CA 1
ATOM 685 C C . ALA A 1 89 ? 6.747 7.627 5.970 1.00 95.62 89 ALA A C 1
ATOM 687 O O . ALA A 1 89 ? 6.687 6.502 5.473 1.00 95.62 89 ALA A O 1
ATOM 688 N N . GLN A 1 90 ? 5.700 8.273 6.468 1.00 97.56 90 GLN A N 1
ATOM 689 C CA . GLN A 1 90 ? 4.338 7.770 6.418 1.00 97.56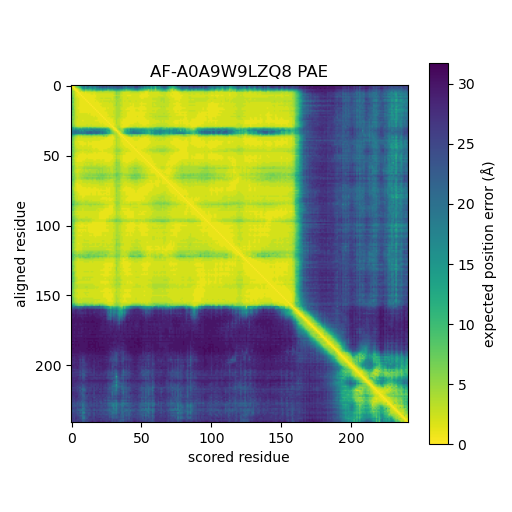 90 GLN A CA 1
ATOM 690 C C . GLN A 1 90 ? 3.372 8.916 6.114 1.00 97.56 90 GLN A C 1
ATOM 692 O O . GLN A 1 90 ? 3.538 10.032 6.616 1.00 97.56 90 GLN A O 1
ATOM 697 N N . PHE A 1 91 ? 2.357 8.636 5.306 1.00 98.50 91 PHE A N 1
ATOM 698 C CA . PHE A 1 91 ? 1.281 9.571 4.993 1.00 98.50 91 PHE A CA 1
ATOM 699 C C . PHE A 1 91 ? -0.049 8.896 5.293 1.00 98.50 91 PHE A C 1
ATOM 701 O O . PHE A 1 91 ? -0.385 7.904 4.652 1.00 98.50 91 PHE A O 1
ATOM 708 N N . LEU A 1 92 ? -0.764 9.432 6.279 1.00 98.56 92 LEU A N 1
ATOM 709 C CA . LEU A 1 92 ? -2.099 8.990 6.663 1.00 98.56 92 LEU A CA 1
ATOM 710 C C . LEU A 1 92 ? -3.128 9.481 5.641 1.00 98.56 92 LEU A C 1
ATOM 712 O O . LEU A 1 92 ? -3.103 10.661 5.280 1.00 98.56 92 LEU A O 1
ATOM 716 N N . LEU A 1 93 ? -4.011 8.582 5.216 1.00 98.75 93 LEU A N 1
ATOM 717 C CA . LEU A 1 93 ? -5.160 8.850 4.365 1.00 98.75 93 LEU A CA 1
ATOM 718 C C . LEU A 1 93 ? -6.438 8.356 5.047 1.00 98.75 93 LEU A C 1
ATOM 720 O O . LEU A 1 93 ? -6.516 7.196 5.469 1.00 98.75 93 LEU A O 1
ATOM 724 N N . ASP A 1 94 ? -7.440 9.223 5.078 1.00 98.56 94 ASP A N 1
ATOM 725 C CA . ASP A 1 94 ? -8.788 8.906 5.523 1.00 98.56 94 ASP A CA 1
ATOM 726 C C . ASP A 1 94 ? -9.507 8.101 4.443 1.00 98.56 94 ASP A C 1
ATOM 728 O O . ASP A 1 94 ? -9.457 8.420 3.246 1.00 98.56 94 ASP A O 1
ATOM 732 N N . VAL A 1 95 ? -10.182 7.044 4.885 1.00 98.62 95 VAL A N 1
ATOM 733 C CA . VAL A 1 95 ? -10.863 6.085 4.018 1.00 98.62 95 VAL A CA 1
ATOM 734 C C . VAL A 1 95 ? -12.369 6.110 4.233 1.00 98.62 95 VAL A C 1
ATOM 736 O O . VAL A 1 95 ? -12.857 6.620 5.240 1.00 98.62 95 VAL A O 1
ATOM 739 N N . GLU A 1 96 ? -13.103 5.565 3.268 1.00 98.00 96 GLU A N 1
ATOM 740 C CA . GLU A 1 96 ? -14.554 5.412 3.361 1.00 98.00 96 GLU A CA 1
ATOM 741 C C . GLU A 1 96 ? -14.962 4.616 4.624 1.00 98.00 96 GLU A C 1
ATOM 743 O O . GLU A 1 96 ? -14.322 3.609 4.953 1.00 98.00 96 GLU A O 1
ATOM 748 N N . PRO A 1 97 ? -15.977 5.069 5.390 1.00 95.81 97 PRO A N 1
ATOM 749 C CA . PRO A 1 97 ? -16.398 4.364 6.591 1.00 95.81 97 PRO A CA 1
ATOM 750 C C . PRO A 1 97 ? -16.981 2.992 6.263 1.00 95.81 97 PRO A C 1
ATOM 752 O O . PRO A 1 97 ? -18.009 2.887 5.614 1.00 95.81 97 PRO A O 1
ATOM 755 N N . SER A 1 98 ? -16.444 1.950 6.890 1.00 95.25 98 SER A N 1
ATOM 756 C CA . SER A 1 98 ? -16.789 0.541 6.630 1.00 95.25 98 SER A CA 1
ATOM 757 C C . SER A 1 98 ? -16.030 -0.105 5.470 1.00 95.25 98 SER A C 1
ATOM 759 O O . SER A 1 98 ? -16.312 -1.265 5.172 1.00 95.25 98 SER A O 1
ATOM 761 N N . LEU A 1 99 ? -15.013 0.563 4.917 1.00 98.38 99 LEU A N 1
ATOM 762 C CA . LEU A 1 99 ? -14.104 -0.036 3.946 1.00 98.38 99 LEU A CA 1
ATOM 763 C C . LEU A 1 99 ? -13.486 -1.336 4.482 1.00 98.38 99 LEU A C 1
ATOM 765 O O . LEU A 1 99 ? -12.855 -1.336 5.537 1.00 98.38 99 LEU A O 1
ATOM 769 N N . ALA A 1 100 ? -13.611 -2.434 3.743 1.00 98.62 100 ALA A N 1
ATOM 770 C CA . ALA A 1 100 ? -12.959 -3.709 4.029 1.00 98.62 100 ALA A CA 1
ATOM 771 C C . ALA A 1 100 ? -11.734 -3.932 3.129 1.00 98.62 100 ALA A C 1
ATOM 773 O O . ALA A 1 100 ? -11.666 -3.467 1.985 1.00 98.62 100 ALA A O 1
ATOM 774 N N . VAL A 1 101 ? -10.772 -4.738 3.591 1.00 98.75 101 VAL A N 1
ATOM 775 C CA . VAL A 1 101 ? -9.597 -5.135 2.787 1.00 98.75 101 VAL A CA 1
ATOM 776 C C . VAL A 1 101 ? -10.029 -5.782 1.463 1.00 98.75 101 VAL A C 1
ATOM 778 O O . VAL A 1 101 ? -9.418 -5.538 0.417 1.00 98.75 101 VAL A O 1
ATOM 781 N N . ARG A 1 102 ? -11.120 -6.563 1.477 1.00 98.62 102 ARG A N 1
ATOM 782 C CA . ARG A 1 102 ? -11.725 -7.184 0.289 1.00 98.62 102 ARG A CA 1
ATOM 783 C C . ARG A 1 102 ? -12.054 -6.190 -0.810 1.00 98.62 102 ARG A C 1
ATOM 785 O O . ARG A 1 102 ? -11.903 -6.546 -1.978 1.00 98.62 102 ARG A O 1
ATOM 792 N N . GLU A 1 103 ? -12.515 -4.994 -0.477 1.00 98.44 103 GLU A N 1
ATOM 793 C CA . GLU A 1 103 ? -12.954 -4.011 -1.469 1.00 98.44 103 GLU A CA 1
ATOM 794 C C . GLU A 1 103 ? -11.752 -3.418 -2.201 1.00 98.44 103 GLU A C 1
ATOM 796 O O . GLU A 1 103 ? -11.722 -3.432 -3.433 1.00 98.44 103 GLU A O 1
ATOM 801 N N . ILE A 1 104 ? -10.702 -3.037 -1.464 1.00 98.50 104 ILE A N 1
ATOM 802 C CA . ILE A 1 104 ? -9.421 -2.596 -2.039 1.00 98.50 104 ILE A CA 1
ATOM 803 C C . ILE A 1 104 ? -8.817 -3.710 -2.903 1.00 98.50 104 ILE A C 1
ATOM 805 O O . ILE A 1 104 ? -8.457 -3.481 -4.061 1.00 98.50 104 ILE A O 1
ATOM 809 N N . HIS A 1 105 ? -8.741 -4.931 -2.362 1.00 98.38 105 HIS A N 1
ATOM 810 C CA .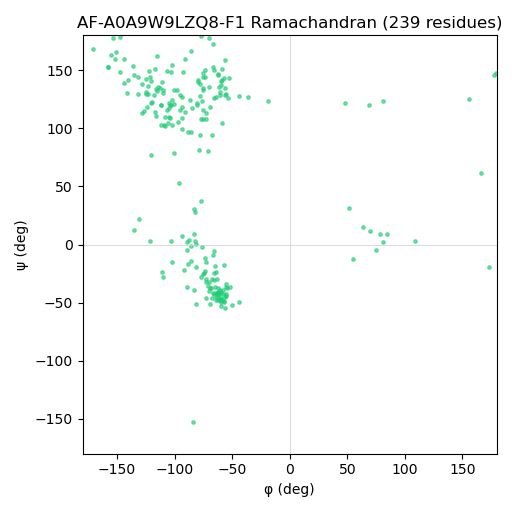 HIS A 1 105 ? -8.227 -6.097 -3.078 1.00 98.38 105 HIS A CA 1
ATOM 811 C C . HIS A 1 105 ? -9.006 -6.328 -4.380 1.00 98.38 105 HIS A C 1
ATOM 813 O O . HIS A 1 105 ? -8.419 -6.351 -5.460 1.00 98.38 105 HIS A O 1
ATOM 819 N N . SER A 1 106 ? -10.333 -6.450 -4.304 1.00 97.75 106 SER A N 1
ATOM 820 C CA . SER A 1 106 ? -11.184 -6.732 -5.467 1.00 97.75 106 SER A CA 1
ATOM 821 C C . SER A 1 106 ? -11.076 -5.636 -6.519 1.00 97.75 106 SER A C 1
ATOM 823 O O . SER A 1 106 ? -10.996 -5.941 -7.705 1.00 97.75 106 SER A O 1
ATOM 825 N N . LEU A 1 107 ? -10.993 -4.371 -6.107 1.00 97.69 107 LEU A N 1
ATOM 826 C CA . LEU A 1 107 ? -10.833 -3.249 -7.023 1.00 97.69 107 LEU A CA 1
ATOM 827 C C . LEU A 1 107 ? -9.495 -3.318 -7.787 1.00 97.69 107 LEU A C 1
ATOM 829 O O . LEU A 1 107 ? -9.462 -3.105 -9.003 1.00 97.69 107 LEU A O 1
ATOM 833 N N . ILE A 1 108 ? -8.395 -3.675 -7.117 1.00 97.69 108 ILE A N 1
ATOM 834 C CA . ILE A 1 108 ? -7.079 -3.874 -7.751 1.00 97.69 108 ILE A CA 1
ATOM 835 C C . ILE A 1 108 ? -7.087 -5.090 -8.690 1.00 97.69 108 ILE A C 1
ATOM 837 O O . ILE A 1 108 ? -6.529 -5.022 -9.793 1.00 97.69 108 ILE A O 1
ATOM 841 N N . ILE A 1 109 ? -7.722 -6.198 -8.292 1.00 96.75 109 ILE A N 1
ATOM 842 C CA . ILE A 1 109 ? -7.777 -7.414 -9.115 1.00 96.75 109 ILE A CA 1
ATOM 843 C C . ILE A 1 109 ? -8.648 -7.204 -10.352 1.00 96.75 109 ILE A C 1
ATOM 845 O O . ILE A 1 109 ? -8.172 -7.415 -11.469 1.00 96.75 109 ILE A O 1
ATOM 849 N N . ASN A 1 110 ? -9.874 -6.715 -10.173 1.00 97.12 110 ASN A N 1
ATOM 850 C CA . ASN A 1 110 ? -10.855 -6.545 -11.247 1.00 97.12 110 ASN A CA 1
ATOM 851 C C . ASN A 1 110 ? -10.423 -5.500 -12.285 1.00 97.12 110 ASN A C 1
ATOM 853 O O . ASN A 1 110 ? -10.829 -5.574 -13.439 1.00 97.12 110 ASN A O 1
ATOM 857 N N . SER A 1 111 ? -9.568 -4.548 -11.900 1.00 96.88 111 SER A N 1
ATOM 858 C CA . SER A 1 111 ? -8.965 -3.577 -12.824 1.00 96.88 111 SER A CA 1
ATOM 859 C C . SER A 1 111 ? -7.649 -4.049 -13.455 1.00 96.88 111 SER A C 1
ATOM 861 O O . SER A 1 111 ? -7.015 -3.291 -14.188 1.00 96.88 111 SER A O 1
ATOM 863 N N . GLY A 1 112 ? -7.198 -5.274 -13.162 1.00 96.00 112 GLY A N 1
ATOM 864 C CA . GLY A 1 112 ? -5.958 -5.833 -13.703 1.00 96.00 112 GLY A CA 1
ATOM 865 C C . GLY A 1 112 ? -4.681 -5.183 -13.162 1.00 96.00 112 GLY A C 1
ATOM 866 O O . GLY A 1 112 ? -3.601 -5.440 -13.685 1.00 96.00 112 GLY A O 1
ATOM 867 N N . ARG A 1 113 ? -4.755 -4.360 -12.110 1.00 95.88 113 ARG A N 1
ATOM 868 C CA . ARG A 1 113 ? -3.612 -3.580 -11.588 1.00 95.88 113 ARG A CA 1
ATOM 869 C C . ARG A 1 113 ? -2.572 -4.405 -10.827 1.00 95.88 113 ARG A C 1
ATOM 871 O O . ARG A 1 113 ? -1.476 -3.911 -10.568 1.00 95.88 113 ARG A O 1
ATOM 878 N N . HIS A 1 114 ? -2.901 -5.655 -10.516 1.00 94.88 114 HIS A N 1
ATOM 879 C CA . HIS A 1 114 ? -1.961 -6.681 -10.060 1.00 94.88 114 HIS A CA 1
ATOM 880 C C . HIS A 1 114 ? -1.052 -7.199 -11.194 1.00 94.88 114 HIS A C 1
ATOM 882 O O . HIS A 1 114 ? -0.011 -7.785 -10.924 1.00 94.88 114 HIS A O 1
ATOM 888 N N . ASN A 1 115 ? -1.385 -6.938 -12.467 1.00 94.75 115 ASN A N 1
ATOM 889 C CA . ASN A 1 115 ? -0.549 -7.269 -13.629 1.00 94.75 115 ASN A CA 1
ATOM 890 C C . ASN A 1 115 ? 0.548 -6.238 -13.903 1.00 94.75 115 ASN A C 1
ATOM 892 O O . ASN A 1 115 ? 0.941 -6.040 -15.047 1.00 94.75 115 ASN A O 1
ATOM 896 N N . TYR A 1 116 ? 1.017 -5.547 -12.866 1.00 96.31 116 TYR A N 1
ATOM 897 C CA . TYR A 1 116 ? 2.076 -4.564 -13.018 1.00 96.31 116 TYR A CA 1
ATOM 898 C C . TYR A 1 116 ? 3.385 -5.239 -13.446 1.00 96.31 116 TYR A C 1
ATOM 900 O O . TYR A 1 116 ? 3.641 -6.394 -13.104 1.00 96.31 116 TYR A O 1
ATOM 908 N N . GLU A 1 117 ? 4.216 -4.515 -14.190 1.00 95.44 117 GLU A N 1
ATOM 909 C CA . GLU A 1 117 ? 5.505 -5.006 -14.669 1.00 95.44 117 GLU A CA 1
ATOM 910 C C . GLU A 1 117 ? 6.612 -4.071 -14.187 1.00 95.44 117 GLU A C 1
ATOM 912 O O . GLU A 1 117 ? 6.539 -2.848 -14.331 1.00 95.44 117 GLU A O 1
ATOM 917 N N . PHE A 1 118 ? 7.635 -4.663 -13.586 1.00 94.31 118 PHE A N 1
ATOM 918 C CA . PHE A 1 118 ? 8.832 -3.980 -13.129 1.00 94.31 118 PHE A CA 1
ATOM 919 C C . PHE A 1 118 ? 9.903 -4.021 -14.213 1.00 94.31 118 PHE A C 1
ATOM 921 O O . PHE A 1 118 ? 10.001 -4.983 -14.975 1.00 94.31 118 PHE A O 1
ATOM 928 N N . ASN A 1 119 ? 10.734 -2.980 -14.264 1.00 91.88 119 ASN A N 1
ATOM 929 C CA . ASN A 1 119 ? 11.903 -2.975 -15.137 1.00 91.88 119 ASN A CA 1
ATOM 930 C C . ASN A 1 119 ? 12.983 -3.958 -14.641 1.00 91.88 119 ASN A C 1
ATOM 932 O O . ASN A 1 119 ? 12.839 -4.587 -13.593 1.00 91.88 119 ASN A O 1
ATOM 936 N N . GLU A 1 120 ? 14.077 -4.075 -15.394 1.00 90.75 120 GLU A N 1
ATOM 937 C CA . GLU A 1 120 ? 15.196 -4.976 -15.081 1.00 90.75 120 GLU A CA 1
ATOM 938 C C . GLU A 1 120 ? 15.791 -4.750 -13.683 1.00 90.75 120 GLU A C 1
ATOM 940 O O . GLU A 1 120 ? 16.164 -5.698 -12.999 1.00 90.75 120 GLU A O 1
ATOM 945 N N . SER A 1 121 ? 15.808 -3.504 -13.205 1.00 85.44 121 SER A N 1
ATOM 946 C CA . SER A 1 121 ? 16.302 -3.157 -11.868 1.00 85.44 121 SER A CA 1
ATOM 947 C C . SER A 1 121 ? 15.264 -3.344 -10.753 1.00 85.44 121 SER A C 1
ATOM 949 O O . SER A 1 121 ? 15.474 -2.842 -9.651 1.00 85.44 121 SER A O 1
ATOM 951 N N . GLY A 1 122 ? 14.107 -3.960 -11.022 1.00 81.31 122 GLY A N 1
ATOM 952 C CA . GLY A 1 122 ? 13.032 -4.117 -10.033 1.00 81.31 122 GLY A CA 1
ATOM 953 C C . GLY A 1 122 ? 12.424 -2.789 -9.561 1.00 81.31 122 GLY A C 1
ATOM 954 O O . GLY A 1 122 ? 11.723 -2.734 -8.553 1.00 81.31 122 GLY A O 1
ATOM 955 N N . THR A 1 123 ? 12.681 -1.689 -10.273 1.00 85.00 123 THR A N 1
ATOM 956 C CA . THR A 1 123 ? 12.216 -0.351 -9.901 1.00 85.00 123 THR A CA 1
ATOM 957 C C . THR A 1 123 ? 10.819 -0.116 -10.460 1.00 85.00 123 THR A C 1
ATOM 959 O O . THR A 1 123 ? 10.583 -0.213 -11.664 1.00 85.00 123 THR A O 1
ATOM 962 N N . GLY A 1 124 ? 9.873 0.231 -9.588 1.00 88.94 124 GLY A N 1
ATOM 963 C CA . GLY A 1 124 ? 8.492 0.461 -10.015 1.00 88.94 124 GLY A CA 1
ATOM 964 C C . GLY A 1 124 ? 7.481 0.681 -8.896 1.00 88.94 124 GLY A C 1
ATOM 965 O O . GLY A 1 124 ? 6.448 1.297 -9.154 1.00 88.94 124 GLY A O 1
ATOM 966 N N . CYS A 1 125 ? 7.792 0.281 -7.658 1.00 92.50 125 CYS A N 1
ATOM 967 C CA . CYS A 1 125 ? 6.873 0.354 -6.516 1.00 92.50 125 CYS A CA 1
ATOM 968 C C . CYS A 1 125 ? 6.341 1.778 -6.305 1.00 92.50 125 CYS A C 1
ATOM 970 O O . CYS A 1 125 ? 5.137 1.986 -6.206 1.00 92.50 125 CYS A O 1
ATOM 972 N N . ARG A 1 126 ? 7.214 2.786 -6.423 1.00 92.31 126 ARG A N 1
ATOM 973 C CA . ARG A 1 126 ? 6.851 4.210 -6.417 1.00 92.31 126 ARG A CA 1
ATOM 974 C C . ARG A 1 126 ? 5.719 4.548 -7.393 1.00 92.31 126 ARG A C 1
ATOM 976 O O . ARG A 1 126 ? 4.748 5.217 -7.036 1.00 92.31 126 ARG A O 1
ATOM 983 N N . LYS A 1 127 ? 5.875 4.131 -8.653 1.00 94.31 127 LYS A N 1
ATOM 984 C CA . LYS A 1 127 ? 4.922 4.431 -9.726 1.00 94.31 127 LYS A CA 1
ATOM 985 C C . LYS A 1 127 ? 3.628 3.657 -9.510 1.00 94.31 127 LYS A C 1
ATOM 987 O O . LYS A 1 127 ? 2.557 4.231 -9.685 1.00 94.31 127 LYS A O 1
ATOM 992 N N . TRP A 1 128 ? 3.728 2.402 -9.082 1.00 97.06 128 TRP A N 1
ATOM 993 C CA . TRP A 1 128 ? 2.569 1.590 -8.741 1.00 97.06 128 TRP A CA 1
ATOM 994 C C . TRP A 1 128 ? 1.750 2.220 -7.606 1.00 97.06 128 TRP A C 1
ATOM 996 O O . TRP A 1 128 ? 0.572 2.493 -7.823 1.00 97.06 128 TRP A O 1
ATOM 1006 N N . VAL A 1 129 ? 2.373 2.560 -6.470 1.00 97.81 129 VAL A N 1
ATOM 1007 C CA . VAL A 1 129 ? 1.730 3.232 -5.322 1.00 97.81 129 VAL A CA 1
ATOM 1008 C C . VAL A 1 129 ? 1.087 4.551 -5.745 1.00 97.81 129 VAL A C 1
ATOM 1010 O O . VAL A 1 129 ? -0.092 4.773 -5.486 1.00 97.81 129 VAL A O 1
ATOM 1013 N N . THR A 1 130 ? 1.814 5.403 -6.474 1.00 97.75 130 THR A N 1
ATOM 1014 C CA . THR A 1 130 ? 1.273 6.684 -6.970 1.00 97.75 130 THR A CA 1
ATOM 1015 C C . THR A 1 130 ? 0.028 6.476 -7.837 1.00 97.75 130 THR A C 1
ATOM 1017 O O . THR A 1 130 ? -0.956 7.197 -7.699 1.00 97.75 130 THR A O 1
ATOM 1020 N N . ASN A 1 131 ? 0.046 5.472 -8.718 1.00 97.94 131 ASN A N 1
ATOM 1021 C CA . ASN A 1 131 ? -1.094 5.160 -9.575 1.00 97.94 131 ASN A CA 1
ATOM 1022 C C . ASN A 1 131 ? -2.277 4.566 -8.788 1.00 97.94 131 ASN A C 1
ATOM 1024 O O . ASN A 1 131 ? -3.422 4.768 -9.194 1.00 97.94 131 ASN A O 1
ATOM 1028 N N . GLN A 1 132 ? -2.022 3.817 -7.708 1.00 98.38 132 GLN A N 1
ATOM 1029 C CA . GLN A 1 132 ? -3.087 3.311 -6.838 1.00 98.38 132 GLN A CA 1
ATOM 1030 C C . GLN A 1 132 ? -3.721 4.438 -6.021 1.00 98.38 132 GLN A C 1
ATOM 1032 O O . GLN A 1 132 ? -4.932 4.433 -5.862 1.00 98.38 132 GLN A O 1
ATOM 1037 N N . LEU A 1 133 ? -2.953 5.437 -5.576 1.00 98.50 133 LEU A N 1
ATOM 1038 C CA . LEU A 1 133 ? -3.500 6.608 -4.883 1.00 98.50 133 LEU A CA 1
ATOM 1039 C C . LEU A 1 133 ? -4.549 7.338 -5.720 1.00 98.50 133 LEU A C 1
ATOM 1041 O O . LEU A 1 133 ? -5.658 7.584 -5.249 1.00 98.50 133 LEU A O 1
ATOM 1045 N N . ASP A 1 134 ? -4.217 7.625 -6.980 1.00 97.81 134 ASP A N 1
ATOM 1046 C CA . ASP A 1 134 ? -5.182 8.222 -7.899 1.00 97.81 134 ASP A CA 1
ATOM 1047 C C . ASP A 1 134 ? -6.385 7.292 -8.073 1.00 97.81 134 ASP A C 1
ATOM 10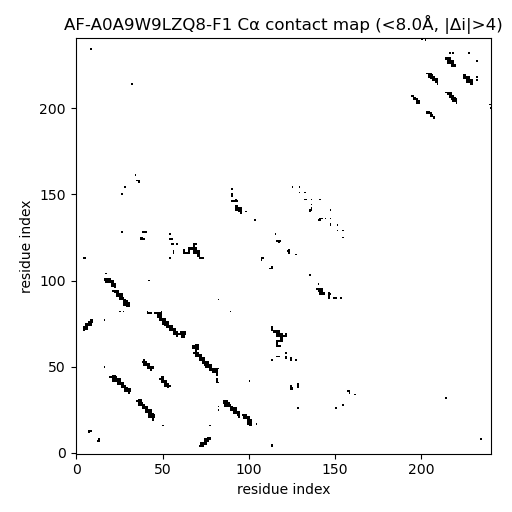49 O O . ASP A 1 134 ? -7.526 7.726 -7.965 1.00 97.81 134 ASP A O 1
ATOM 1053 N N . PHE A 1 135 ? -6.152 6.001 -8.292 1.00 98.19 135 PHE A N 1
ATOM 1054 C CA . PHE A 1 135 ? -7.222 5.049 -8.563 1.00 98.19 135 PHE A CA 1
ATOM 1055 C C . PHE A 1 135 ? -8.205 4.866 -7.398 1.00 98.19 135 PHE A C 1
ATOM 1057 O O . PHE A 1 135 ? -9.412 4.955 -7.609 1.00 98.19 135 PHE A O 1
ATOM 1064 N N . LEU A 1 136 ? -7.702 4.670 -6.179 1.00 98.31 136 LEU A N 1
ATOM 1065 C CA . LEU A 1 136 ? -8.514 4.524 -4.970 1.00 98.31 136 LEU A CA 1
ATOM 1066 C C . LEU A 1 136 ? -9.280 5.819 -4.659 1.00 98.31 136 LEU A C 1
ATOM 1068 O O . LEU A 1 136 ? -10.443 5.761 -4.268 1.00 98.31 136 LEU A O 1
ATOM 1072 N N . SER A 1 137 ? -8.673 6.986 -4.906 1.00 98.06 137 SER A N 1
ATOM 1073 C CA . SER A 1 137 ? -9.360 8.276 -4.765 1.00 98.06 137 SER A CA 1
ATOM 1074 C C . SER A 1 137 ? -10.487 8.451 -5.788 1.00 98.06 137 SER A C 1
ATOM 1076 O O . SER A 1 137 ? -11.582 8.872 -5.424 1.00 98.06 137 SER A O 1
ATOM 1078 N N . HIS A 1 138 ? -10.270 8.079 -7.054 1.00 97.75 138 HIS A N 1
ATOM 1079 C CA . HIS A 1 138 ? -11.322 8.131 -8.080 1.00 97.75 138 HIS A CA 1
ATOM 1080 C C . HIS A 1 138 ? -12.464 7.145 -7.802 1.00 97.75 138 HIS A C 1
ATOM 1082 O O . HIS A 1 138 ? -13.603 7.431 -8.157 1.00 97.75 138 HIS A O 1
ATOM 1088 N N . ALA A 1 139 ? -12.171 6.012 -7.160 1.00 97.56 139 ALA A N 1
ATOM 1089 C CA . ALA A 1 139 ? -13.174 5.043 -6.726 1.00 97.56 139 ALA A CA 1
ATOM 1090 C C . ALA A 1 139 ? -13.950 5.477 -5.467 1.00 97.56 139 ALA A C 1
ATOM 1092 O O . ALA A 1 139 ? -14.840 4.752 -5.035 1.00 97.56 139 ALA A O 1
ATOM 1093 N N . GLY A 1 140 ? -13.627 6.633 -4.874 1.00 97.88 140 GLY A N 1
ATOM 1094 C CA . GLY A 1 140 ? -14.290 7.142 -3.671 1.00 97.88 140 GLY A CA 1
ATOM 1095 C C . GLY A 1 140 ? -13.843 6.478 -2.367 1.00 97.88 140 GLY A C 1
ATOM 1096 O O . GLY A 1 140 ? -14.438 6.744 -1.332 1.00 97.88 140 GLY A O 1
ATOM 1097 N N . LEU A 1 141 ? -12.791 5.649 -2.395 1.00 98.31 141 LEU A N 1
ATOM 1098 C CA . LEU A 1 141 ? -12.298 4.945 -1.205 1.00 98.31 141 LEU A CA 1
ATOM 1099 C C . LEU A 1 141 ? -11.388 5.815 -0.327 1.00 98.31 141 LEU A C 1
ATOM 1101 O O . LEU A 1 141 ? -11.188 5.492 0.838 1.00 98.31 141 LEU A O 1
ATOM 1105 N N . LEU A 1 142 ? -10.825 6.893 -0.887 1.00 98.44 142 LEU A N 1
ATOM 1106 C CA . LEU A 1 142 ? -10.011 7.882 -0.172 1.00 98.44 142 LEU A CA 1
ATOM 1107 C C . LEU A 1 142 ? -10.769 9.208 -0.117 1.00 98.44 142 LEU A C 1
ATOM 1109 O O . LEU A 1 142 ? -11.084 9.776 -1.169 1.00 98.44 142 L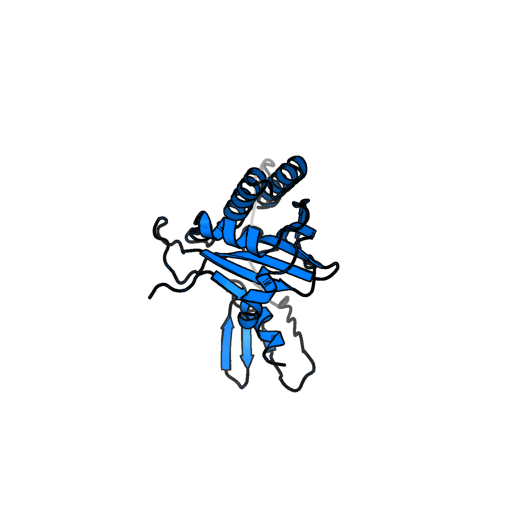EU A O 1
ATOM 1113 N N . LEU A 1 143 ? -11.045 9.692 1.092 1.00 97.75 143 LEU A N 1
ATOM 1114 C CA . LEU A 1 143 ? -11.999 10.781 1.318 1.00 97.75 143 LEU A CA 1
ATOM 1115 C C . LEU A 1 143 ? -11.395 12.172 1.105 1.00 97.75 143 LEU A C 1
ATOM 1117 O O . LEU A 1 143 ? -12.047 13.051 0.540 1.00 97.75 143 LEU A O 1
ATOM 1121 N N . ASP A 1 144 ? -10.144 12.376 1.521 1.00 97.88 144 ASP A N 1
ATOM 1122 C CA . ASP A 1 144 ? -9.482 13.676 1.434 1.00 97.88 144 ASP A CA 1
ATOM 1123 C C . ASP A 1 144 ? -8.464 13.722 0.283 1.00 97.88 144 ASP A C 1
ATOM 1125 O O . ASP A 1 144 ? -7.361 13.166 0.330 1.00 97.88 144 ASP A O 1
ATOM 1129 N N . ARG A 1 145 ? -8.811 14.470 -0.768 1.00 97.00 145 ARG A N 1
ATOM 1130 C CA . ARG A 1 145 ? -7.926 14.698 -1.919 1.00 97.00 145 ARG A CA 1
ATOM 1131 C C . ARG A 1 145 ? -6.641 15.441 -1.547 1.00 97.00 145 ARG A C 1
ATOM 1133 O O . ARG A 1 145 ? -5.619 15.222 -2.198 1.00 97.00 145 ARG A O 1
ATOM 1140 N N . ALA A 1 146 ? -6.654 16.301 -0.530 1.00 98.31 146 ALA A N 1
ATOM 1141 C CA . ALA A 1 146 ? -5.459 17.010 -0.081 1.00 98.31 146 ALA A CA 1
ATOM 1142 C C . ALA A 1 146 ? -4.446 16.046 0.556 1.00 98.31 146 ALA A C 1
ATOM 1144 O O . ALA A 1 146 ? -3.244 16.171 0.306 1.00 98.31 146 ALA A O 1
ATOM 1145 N N . GLN A 1 147 ? -4.913 15.041 1.303 1.00 98.62 147 GLN A N 1
ATOM 1146 C CA . GLN A 1 147 ? -4.057 13.973 1.830 1.00 98.62 147 GLN A CA 1
ATOM 1147 C C . GLN A 1 147 ? -3.426 13.150 0.697 1.00 98.62 147 GLN A C 1
ATOM 1149 O O . GLN A 1 147 ? -2.221 12.887 0.726 1.00 98.62 147 GLN A O 1
ATOM 1154 N N . VAL A 1 148 ? -4.195 12.831 -0.351 1.00 98.50 148 VAL A N 1
ATOM 1155 C CA . VAL A 1 148 ? -3.687 12.137 -1.550 1.00 98.50 148 VAL A CA 1
ATOM 1156 C C . VAL A 1 148 ? -2.587 12.947 -2.241 1.00 98.50 148 VAL A C 1
ATOM 1158 O O . VAL A 1 148 ? -1.517 12.411 -2.535 1.00 98.50 148 VAL A O 1
ATOM 1161 N N . VAL A 1 149 ? -2.810 14.246 -2.466 1.00 98.25 149 VAL A N 1
ATOM 1162 C CA . VAL A 1 149 ? -1.798 15.145 -3.050 1.00 98.25 149 VAL A CA 1
ATOM 1163 C C . VAL A 1 149 ? -0.546 15.191 -2.173 1.00 98.25 149 VAL A C 1
ATOM 1165 O O . VAL A 1 149 ? 0.560 14.999 -2.676 1.00 98.25 149 VAL A O 1
ATOM 1168 N N . LYS A 1 150 ? -0.707 15.344 -0.854 1.00 98.25 150 LYS A N 1
ATOM 1169 C CA . LYS A 1 150 ? 0.408 15.367 0.102 1.00 98.25 150 LYS A CA 1
ATOM 1170 C C . LYS A 1 150 ? 1.229 14.075 0.070 1.00 98.25 150 LYS A C 1
ATOM 1172 O O . LYS A 1 150 ? 2.459 14.143 0.101 1.00 98.25 150 LYS A O 1
ATOM 1177 N N . ALA A 1 151 ? 0.578 12.915 -0.017 1.00 98.00 151 ALA A N 1
ATOM 1178 C CA . ALA A 1 151 ? 1.260 11.630 -0.138 1.00 98.00 151 ALA A CA 1
ATOM 1179 C C . ALA A 1 151 ? 2.058 11.534 -1.448 1.00 98.00 151 ALA A C 1
ATOM 1181 O O . ALA A 1 151 ? 3.232 11.162 -1.428 1.00 98.00 151 ALA A O 1
ATOM 1182 N N . LYS A 1 152 ? 1.468 11.941 -2.580 1.00 97.50 152 LYS A N 1
ATOM 1183 C CA . LYS A 1 152 ? 2.149 11.963 -3.888 1.00 97.50 152 LYS A CA 1
ATOM 1184 C C . LYS A 1 152 ? 3.355 12.906 -3.894 1.00 97.50 152 LYS A C 1
ATOM 1186 O O . LYS A 1 152 ? 4.424 12.526 -4.371 1.00 97.50 152 LYS A O 1
ATOM 1191 N N . ASP A 1 153 ? 3.223 14.091 -3.309 1.00 96.44 153 ASP A N 1
ATOM 1192 C CA . ASP A 1 153 ? 4.334 15.035 -3.155 1.00 96.44 153 ASP A CA 1
ATOM 1193 C C . ASP A 1 153 ? 5.450 14.457 -2.280 1.00 96.44 153 ASP A C 1
ATOM 1195 O O . ASP A 1 153 ? 6.635 14.615 -2.582 1.00 96.44 153 ASP A O 1
ATOM 1199 N N . GLY A 1 154 ? 5.078 13.764 -1.204 1.00 94.75 154 GLY A N 1
ATOM 1200 C CA . GLY A 1 154 ? 6.001 13.040 -0.338 1.00 94.75 154 GLY A CA 1
ATOM 1201 C C . GLY A 1 154 ? 6.799 11.977 -1.086 1.00 94.75 154 GLY A C 1
ATOM 1202 O O . GLY A 1 154 ? 8.028 11.946 -0.990 1.00 94.75 154 GLY A O 1
ATOM 1203 N N . ILE A 1 155 ? 6.108 11.168 -1.893 1.00 93.44 155 ILE A N 1
ATOM 1204 C CA . ILE A 1 155 ? 6.715 10.162 -2.766 1.00 93.44 155 ILE A CA 1
ATOM 1205 C C . ILE A 1 155 ? 7.749 10.789 -3.710 1.00 93.44 155 ILE A C 1
ATOM 1207 O O . ILE A 1 155 ? 8.850 10.256 -3.875 1.00 93.44 155 ILE A O 1
ATOM 1211 N N . LEU A 1 156 ? 7.418 11.922 -4.334 1.00 90.62 156 LEU A N 1
ATOM 1212 C CA . LEU A 1 156 ? 8.320 12.610 -5.260 1.00 90.62 156 LEU A CA 1
ATOM 1213 C C . LEU A 1 156 ? 9.547 13.189 -4.544 1.00 90.62 156 LEU A C 1
ATOM 1215 O O . LEU A 1 156 ? 10.669 12.979 -5.006 1.00 90.62 156 LEU A O 1
ATOM 1219 N N . LYS A 1 157 ? 9.355 13.860 -3.401 1.00 88.88 157 LYS A N 1
ATOM 1220 C CA . LYS A 1 157 ? 10.441 14.478 -2.616 1.00 88.88 157 LYS A CA 1
ATOM 1221 C C . LYS A 1 157 ? 11.445 13.448 -2.105 1.00 88.88 157 LYS A C 1
ATOM 1223 O O . LYS A 1 157 ? 12.652 13.656 -2.183 1.00 88.88 157 LYS A O 1
ATOM 1228 N N . LEU A 1 158 ? 10.952 12.315 -1.620 1.00 83.88 158 LEU A N 1
ATOM 1229 C CA . LEU A 1 158 ? 11.780 11.245 -1.060 1.00 83.88 158 LEU A CA 1
ATOM 1230 C C . LEU A 1 158 ? 12.374 10.318 -2.132 1.00 83.88 158 LEU A C 1
ATOM 1232 O O . LEU A 1 158 ? 13.090 9.376 -1.802 1.00 83.88 158 LEU A O 1
ATOM 1236 N N . CYS A 1 159 ? 12.131 10.605 -3.413 1.00 67.38 159 CYS A N 1
ATOM 1237 C CA . CYS A 1 159 ? 12.770 9.926 -4.536 1.00 67.38 159 CYS A CA 1
ATOM 1238 C C . CYS A 1 159 ? 14.118 10.565 -4.947 1.00 67.38 159 CYS A C 1
ATOM 1240 O O . CYS A 1 159 ? 14.709 10.154 -5.943 1.00 67.38 159 CYS A O 1
ATOM 1242 N N . GLY A 1 160 ? 14.601 11.578 -4.215 1.00 54.22 160 GLY A N 1
ATOM 1243 C CA . GLY A 1 160 ? 15.639 12.498 -4.695 1.00 54.22 160 GLY A CA 1
ATOM 1244 C C . GLY A 1 160 ? 16.836 12.774 -3.782 1.00 54.22 160 GLY A C 1
ATOM 1245 O O . GLY A 1 160 ? 17.491 13.787 -3.992 1.00 54.22 160 GLY A O 1
ATOM 1246 N N . LEU A 1 161 ? 17.185 11.916 -2.815 1.00 44.12 161 LEU A N 1
ATOM 1247 C CA . LEU A 1 161 ? 18.499 11.994 -2.146 1.00 44.12 161 LEU A CA 1
ATOM 1248 C C . LEU A 1 161 ? 19.517 11.029 -2.772 1.00 44.12 161 LEU A C 1
ATOM 1250 O O . LEU A 1 161 ? 20.207 10.285 -2.082 1.00 44.12 161 LEU A O 1
ATOM 1254 N N . ILE A 1 162 ? 19.684 11.110 -4.093 1.00 44.22 162 ILE A N 1
ATOM 1255 C CA . ILE A 1 162 ? 21.030 10.948 -4.645 1.00 44.22 162 ILE A CA 1
ATOM 1256 C C . ILE A 1 162 ? 21.724 12.269 -4.319 1.00 44.22 162 ILE A C 1
ATOM 1258 O O . ILE A 1 162 ? 21.366 13.309 -4.870 1.00 44.22 162 ILE A O 1
ATOM 1262 N N . ARG A 1 163 ? 22.667 12.248 -3.369 1.00 38.53 163 ARG A N 1
ATOM 1263 C CA . ARG A 1 163 ? 23.557 13.388 -3.111 1.00 38.53 163 ARG A CA 1
ATOM 1264 C C . ARG A 1 163 ? 24.047 13.929 -4.460 1.00 38.53 163 ARG A C 1
ATOM 1266 O O . ARG 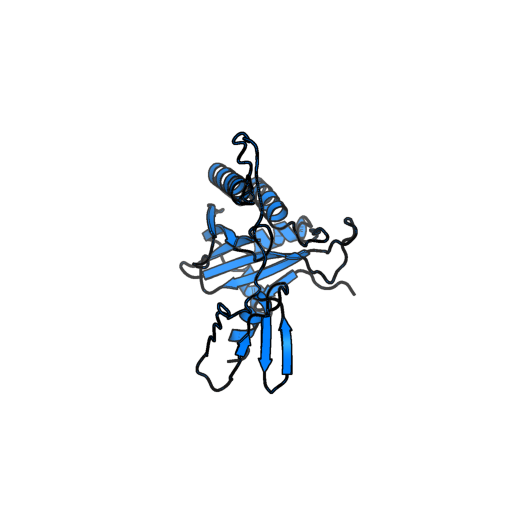A 1 163 ? 24.620 13.145 -5.220 1.00 38.53 163 ARG A O 1
ATOM 1273 N N . PRO A 1 164 ? 23.930 15.234 -4.750 1.00 34.53 164 PRO A N 1
ATOM 1274 C CA . PRO A 1 164 ? 24.823 15.835 -5.717 1.00 34.53 164 PRO A CA 1
ATOM 1275 C C . PRO A 1 164 ? 26.236 15.616 -5.170 1.00 34.53 164 PRO A C 1
ATOM 1277 O O . PRO A 1 164 ? 26.642 16.251 -4.196 1.00 34.53 164 PRO A O 1
ATOM 1280 N N . SER A 1 165 ? 26.982 14.669 -5.739 1.00 44.59 165 SER A N 1
ATOM 1281 C CA . SER A 1 165 ? 28.430 14.667 -5.588 1.00 44.59 165 SER A CA 1
ATOM 1282 C C . SER A 1 165 ? 28.938 15.840 -6.415 1.00 44.59 165 SER A C 1
ATOM 1284 O O . SER A 1 165 ? 29.322 15.688 -7.568 1.00 44.59 165 SER A O 1
ATOM 1286 N N . ILE A 1 166 ? 28.858 17.040 -5.845 1.00 42.19 166 ILE A N 1
ATOM 1287 C CA . ILE A 1 166 ? 29.613 18.195 -6.316 1.00 42.19 166 ILE A CA 1
ATOM 1288 C C . ILE A 1 166 ? 30.806 18.337 -5.378 1.00 42.19 166 ILE A C 1
ATOM 1290 O O . ILE A 1 166 ? 30.851 19.173 -4.482 1.00 42.19 166 ILE A O 1
ATOM 1294 N N . HIS A 1 167 ? 31.813 17.498 -5.601 1.00 44.41 167 HIS A N 1
ATOM 1295 C CA . HIS A 1 167 ? 33.175 18.014 -5.572 1.00 44.41 167 HIS A CA 1
ATOM 1296 C C . HIS A 1 167 ? 33.420 18.725 -6.908 1.00 44.41 167 HIS A C 1
ATOM 1298 O O . HIS A 1 167 ? 34.008 18.179 -7.833 1.00 44.41 167 HIS A O 1
ATOM 1304 N N . SER A 1 168 ? 32.946 19.967 -6.997 1.00 38.44 168 SER A N 1
ATOM 1305 C CA . SER A 1 168 ? 33.563 20.985 -7.846 1.00 38.44 168 SER A CA 1
ATOM 1306 C C . SER A 1 168 ? 33.985 22.135 -6.949 1.00 38.44 168 SER A C 1
ATOM 1308 O O . SER A 1 168 ? 33.345 23.178 -6.881 1.00 38.44 168 SER A O 1
ATOM 1310 N N . THR A 1 169 ? 35.095 21.942 -6.246 1.00 37.62 169 THR A N 1
ATOM 1311 C CA . THR A 1 169 ? 35.975 23.058 -5.917 1.00 37.62 169 THR A CA 1
ATOM 1312 C C . THR A 1 169 ? 36.589 23.550 -7.226 1.00 37.62 169 THR A C 1
ATOM 1314 O O . THR A 1 169 ? 37.585 22.999 -7.688 1.00 37.62 169 THR A O 1
ATOM 1317 N N . MET A 1 170 ? 35.990 24.565 -7.848 1.00 39.28 170 MET A N 1
ATOM 1318 C CA . MET A 1 170 ? 36.766 25.496 -8.665 1.00 39.28 170 MET A CA 1
ATOM 1319 C C . MET A 1 170 ? 37.316 26.567 -7.724 1.00 39.28 170 MET A C 1
ATOM 1321 O O . MET A 1 170 ? 36.622 27.512 -7.361 1.00 39.28 170 MET A O 1
ATOM 1325 N N . GLY A 1 171 ? 38.561 26.373 -7.302 1.00 36.56 171 GLY A N 1
ATOM 1326 C CA . GLY A 1 171 ? 39.438 27.425 -6.797 1.00 36.56 171 GLY A CA 1
ATOM 1327 C C . GLY A 1 171 ? 40.685 27.454 -7.688 1.00 36.56 171 GLY A C 1
ATOM 1328 O O . GLY A 1 171 ? 41.106 26.387 -8.139 1.00 36.56 171 GLY A O 1
ATOM 1329 N N . PRO A 1 172 ? 41.230 28.636 -8.015 1.00 39.38 172 PRO A N 1
ATOM 1330 C CA . PRO A 1 172 ? 42.214 28.788 -9.078 1.00 39.38 172 PRO A CA 1
ATOM 1331 C C . PRO A 1 172 ? 43.583 28.236 -8.678 1.00 39.38 172 PRO A C 1
ATOM 1333 O O . PRO A 1 172 ? 44.029 28.373 -7.540 1.00 39.38 172 PRO A O 1
ATOM 1336 N N . THR A 1 173 ? 44.258 27.649 -9.661 1.00 37.00 173 THR A N 1
ATOM 1337 C CA . THR A 1 173 ? 45.669 27.260 -9.626 1.00 37.00 173 THR A CA 1
ATOM 1338 C C . THR A 1 173 ? 46.568 28.475 -9.380 1.00 37.00 173 THR A C 1
ATOM 1340 O O . THR A 1 173 ? 46.366 29.520 -10.005 1.00 37.00 173 THR A O 1
ATOM 1343 N N . PRO A 1 174 ? 47.629 28.310 -8.575 1.00 40.22 174 PRO A N 1
ATOM 1344 C CA . PRO A 1 174 ? 48.936 28.806 -9.001 1.00 40.22 174 PRO A CA 1
ATOM 1345 C C . PRO A 1 174 ? 50.028 27.717 -8.994 1.00 40.22 174 PRO A C 1
ATOM 1347 O O . PRO A 1 174 ? 50.063 26.837 -8.138 1.00 40.22 174 PRO A O 1
ATOM 1350 N N . LEU A 1 175 ? 50.884 27.842 -10.012 1.00 35.78 175 LEU A N 1
ATOM 1351 C CA . LEU A 1 175 ? 52.222 27.288 -10.296 1.00 35.78 175 LEU A CA 1
ATOM 1352 C C . LEU A 1 175 ? 53.007 26.731 -9.077 1.00 35.78 175 LEU A C 1
ATOM 1354 O O . LEU A 1 175 ? 53.106 27.407 -8.061 1.00 35.78 175 LEU A O 1
ATOM 1358 N N . GLU A 1 176 ? 53.436 25.454 -9.117 1.00 36.09 176 GLU A N 1
ATOM 1359 C CA . GLU A 1 176 ? 54.825 24.964 -9.400 1.00 36.09 176 GLU A CA 1
ATOM 1360 C C . GLU A 1 176 ? 55.738 25.040 -8.132 1.00 36.09 176 GLU A C 1
ATOM 1362 O O . GLU A 1 176 ? 55.781 26.078 -7.492 1.00 36.09 176 GLU A O 1
ATOM 1367 N N . VAL A 1 177 ? 56.414 24.009 -7.579 1.00 37.47 177 VAL A N 1
ATOM 1368 C CA . VAL A 1 177 ? 57.556 23.191 -8.067 1.00 37.47 177 VAL A CA 1
ATOM 1369 C C . VAL A 1 177 ? 57.958 22.124 -6.987 1.00 37.47 177 VAL A C 1
ATOM 1371 O O . VAL A 1 177 ? 57.893 22.397 -5.793 1.00 37.47 177 VAL A O 1
ATOM 1374 N N . ASP A 1 178 ? 58.426 20.953 -7.458 1.00 32.41 178 ASP A N 1
ATOM 1375 C CA . ASP A 1 178 ? 59.358 19.908 -6.928 1.00 32.41 178 ASP A CA 1
ATOM 1376 C C . ASP A 1 178 ? 59.127 18.922 -5.741 1.00 32.41 178 ASP A C 1
ATOM 1378 O O . ASP A 1 178 ? 59.079 19.265 -4.566 1.00 32.41 178 ASP A O 1
ATOM 1382 N N . ARG A 1 179 ? 59.208 17.631 -6.143 1.00 37.91 179 ARG A N 1
ATOM 1383 C CA . ARG A 1 179 ? 60.018 16.460 -5.688 1.00 37.91 179 ARG A CA 1
ATOM 1384 C C . ARG A 1 179 ? 60.150 16.054 -4.204 1.00 37.91 179 ARG A C 1
ATOM 1386 O O . ARG A 1 179 ? 60.848 16.679 -3.418 1.00 37.91 179 ARG A O 1
ATOM 1393 N N . GLY A 1 180 ? 59.741 14.804 -3.925 1.00 31.72 180 GLY A N 1
ATOM 1394 C CA . GLY A 1 180 ? 60.285 13.952 -2.847 1.00 31.72 180 GLY A CA 1
ATOM 1395 C C . GLY A 1 180 ? 59.583 12.581 -2.727 1.00 31.72 180 GLY A C 1
ATOM 1396 O O . GLY A 1 180 ? 58.398 12.509 -3.037 1.00 31.72 180 GLY A O 1
ATOM 1397 N N . PRO A 1 181 ? 60.268 11.473 -2.360 1.00 39.50 181 PRO A N 1
ATOM 1398 C CA . PRO A 1 181 ? 59.909 10.121 -2.807 1.00 39.50 181 PRO A CA 1
ATOM 1399 C C . PRO A 1 181 ? 58.932 9.337 -1.913 1.00 39.50 181 PRO A C 1
ATOM 1401 O O . PRO A 1 181 ? 58.784 9.565 -0.715 1.00 39.50 181 PRO A O 1
ATOM 1404 N N . ARG A 1 182 ? 58.314 8.331 -2.550 1.00 42.00 182 ARG A N 1
ATOM 1405 C CA . ARG A 1 182 ? 57.404 7.326 -1.982 1.00 42.00 182 ARG A CA 1
ATOM 1406 C C . ARG A 1 182 ? 58.075 6.493 -0.890 1.00 42.00 182 ARG A C 1
ATOM 1408 O O . ARG A 1 182 ? 59.147 5.939 -1.111 1.00 42.00 182 ARG A O 1
ATOM 1415 N N . THR A 1 183 ? 57.348 6.255 0.200 1.00 34.28 183 THR A N 1
ATOM 1416 C CA . THR A 1 183 ? 57.500 5.039 1.009 1.00 34.28 183 THR A CA 1
ATOM 1417 C C . THR A 1 183 ? 56.128 4.429 1.277 1.00 34.28 183 THR A C 1
ATOM 1419 O O . THR A 1 183 ? 55.179 5.109 1.660 1.00 34.28 183 THR A O 1
ATOM 1422 N N . ALA A 1 184 ? 56.021 3.132 1.000 1.00 35.56 184 ALA A N 1
ATOM 1423 C CA . ALA A 1 184 ? 54.870 2.306 1.316 1.00 35.56 184 ALA A CA 1
ATOM 1424 C C . ALA A 1 184 ? 54.913 1.899 2.796 1.00 35.56 184 ALA A C 1
ATOM 1426 O O . ALA A 1 184 ? 55.977 1.548 3.309 1.00 35.56 184 ALA A O 1
ATOM 1427 N N . LYS A 1 185 ? 53.752 1.862 3.456 1.00 32.06 185 LYS A N 1
ATOM 1428 C CA . LYS A 1 185 ? 53.532 1.043 4.653 1.00 32.06 185 LYS A CA 1
ATOM 1429 C C . LYS A 1 185 ? 52.187 0.311 4.566 1.00 32.06 185 LYS A C 1
ATOM 1431 O O . LYS A 1 185 ? 51.255 0.846 3.966 1.00 32.06 185 LYS A O 1
ATOM 1436 N N . PRO A 1 186 ? 52.114 -0.916 5.112 1.00 31.77 186 PRO A N 1
ATOM 1437 C CA . PRO A 1 186 ? 50.996 -1.831 4.941 1.00 31.77 186 PRO A CA 1
ATOM 1438 C C . PRO A 1 186 ? 49.882 -1.576 5.962 1.00 31.77 186 PRO A C 1
ATOM 1440 O O . PRO A 1 186 ? 50.059 -0.849 6.939 1.00 31.77 186 PRO A O 1
ATOM 1443 N N . GLY A 1 187 ? 48.733 -2.187 5.680 1.00 31.78 187 GLY A N 1
ATOM 1444 C CA . GLY A 1 187 ? 47.449 -1.912 6.305 1.00 31.78 187 GLY A CA 1
ATOM 1445 C C . GLY A 1 187 ? 47.301 -2.268 7.781 1.00 31.78 187 GLY A C 1
ATOM 1446 O O . GLY A 1 187 ? 48.138 -2.929 8.400 1.00 31.78 187 GLY A O 1
ATOM 1447 N N . ARG A 1 188 ? 46.151 -1.843 8.304 1.00 28.20 188 ARG A N 1
ATOM 1448 C CA . ARG A 1 188 ? 45.427 -2.512 9.379 1.00 28.20 188 ARG A CA 1
ATOM 1449 C C . ARG A 1 188 ? 43.950 -2.118 9.362 1.00 28.20 188 ARG A C 1
ATOM 1451 O O . ARG A 1 188 ? 43.578 -1.063 8.856 1.00 28.20 188 ARG A O 1
ATOM 1458 N N . ASP A 1 189 ? 43.179 -3.061 9.872 1.00 30.86 189 ASP A N 1
ATOM 1459 C CA . ASP A 1 189 ? 41.732 -3.217 9.906 1.00 30.86 189 ASP A CA 1
ATOM 1460 C C . ASP A 1 189 ? 40.931 -2.063 10.530 1.00 30.86 189 ASP A C 1
ATOM 1462 O O . ASP A 1 189 ? 41.431 -1.331 11.380 1.00 30.86 189 ASP A O 1
ATOM 1466 N N . LEU A 1 190 ? 39.642 -1.988 10.174 1.00 29.61 190 LEU A N 1
ATOM 1467 C CA . LEU A 1 190 ? 38.486 -2.269 11.052 1.00 29.61 190 LEU A CA 1
ATOM 1468 C C . LEU A 1 190 ? 37.237 -1.529 10.543 1.00 29.61 190 LEU A C 1
ATOM 1470 O O . LEU A 1 190 ? 37.266 -0.322 10.336 1.00 29.61 190 LEU A O 1
ATOM 1474 N N . CYS A 1 191 ? 36.159 -2.295 10.328 1.00 24.12 191 CYS A N 1
ATOM 1475 C CA . CYS A 1 191 ? 34.741 -1.969 10.574 1.00 24.12 191 CYS A CA 1
ATOM 1476 C C . CYS A 1 191 ? 33.855 -3.010 9.860 1.00 24.12 191 CYS A C 1
ATOM 1478 O O . CYS A 1 191 ? 33.095 -2.704 8.941 1.00 24.12 191 CYS A O 1
ATOM 1480 N N . GLY A 1 192 ? 33.995 -4.276 10.263 1.00 25.45 192 GLY A N 1
ATOM 1481 C CA . GLY A 1 192 ? 32.963 -5.290 10.072 1.00 25.45 192 GLY A CA 1
ATOM 1482 C C . GLY A 1 192 ? 32.116 -5.314 11.336 1.00 25.45 192 GLY A C 1
ATOM 1483 O O . GLY A 1 192 ? 32.553 -5.856 12.342 1.00 25.45 192 GLY A O 1
ATOM 1484 N N . GLY A 1 193 ? 30.957 -4.659 11.310 1.00 26.53 193 GLY A N 1
ATOM 1485 C CA . GLY A 1 193 ? 29.970 -4.796 12.376 1.00 26.53 193 GLY A CA 1
ATOM 1486 C C . GLY A 1 193 ? 29.240 -6.120 12.199 1.00 26.53 193 GLY A C 1
ATOM 1487 O O . GLY A 1 193 ? 28.474 -6.274 11.248 1.00 26.53 193 GLY A O 1
ATOM 1488 N N . GLU A 1 194 ? 29.517 -7.074 13.078 1.00 28.97 194 GLU A N 1
ATOM 1489 C CA . GLU A 1 194 ? 28.711 -8.275 13.260 1.00 28.97 194 GLU A CA 1
ATOM 1490 C C . GLU A 1 194 ? 27.507 -7.893 14.129 1.00 28.97 194 GLU A C 1
ATOM 1492 O O . GLU A 1 194 ? 27.673 -7.354 15.221 1.00 28.97 194 GLU A O 1
ATOM 1497 N N . VAL A 1 195 ? 26.291 -8.106 13.627 1.00 31.80 195 VAL A N 1
ATOM 1498 C CA . VAL A 1 195 ? 25.071 -8.009 14.436 1.00 31.80 195 VAL A CA 1
ATOM 1499 C C . VAL A 1 195 ? 24.536 -9.425 14.541 1.00 31.80 195 VAL A C 1
ATOM 1501 O O . VAL A 1 195 ? 23.992 -9.953 13.575 1.00 31.80 195 VAL A O 1
ATOM 1504 N N . VAL A 1 196 ? 24.761 -10.050 15.694 1.00 32.16 196 VAL A N 1
ATOM 1505 C CA . VAL A 1 196 ? 24.187 -11.351 16.037 1.00 32.16 196 VAL A CA 1
ATOM 1506 C C . VAL A 1 196 ? 22.900 -11.080 16.804 1.00 32.16 196 VAL A C 1
ATOM 1508 O O . VAL A 1 196 ? 22.943 -10.623 17.943 1.00 32.16 196 VAL A O 1
ATOM 1511 N N . CYS A 1 197 ? 21.753 -11.344 16.185 1.00 31.20 197 CYS A N 1
ATOM 1512 C CA . CYS A 1 197 ? 20.497 -11.450 16.919 1.00 31.20 197 CYS A CA 1
ATOM 1513 C C . CYS A 1 197 ? 20.360 -12.906 17.368 1.00 31.20 197 CYS A C 1
ATOM 1515 O O . CYS A 1 197 ? 19.965 -13.757 16.576 1.00 31.20 197 CYS A O 1
ATOM 1517 N N . ALA A 1 198 ? 20.739 -13.204 18.610 1.00 31.31 198 ALA A N 1
ATOM 1518 C CA . ALA A 1 198 ? 20.402 -14.478 19.229 1.00 31.31 198 ALA A CA 1
ATOM 1519 C C . ALA A 1 198 ? 18.956 -14.395 19.736 1.00 31.31 198 ALA A C 1
ATOM 1521 O O . ALA A 1 198 ? 18.634 -13.525 20.544 1.00 31.31 198 ALA A O 1
ATOM 1522 N N . VAL A 1 199 ? 18.084 -15.273 19.243 1.00 35.31 199 VAL A N 1
ATOM 1523 C CA . VAL A 1 199 ? 16.769 -15.515 19.846 1.00 35.31 199 VAL A CA 1
ATOM 1524 C C . VAL A 1 199 ? 16.945 -16.717 20.767 1.00 35.31 199 VAL A C 1
ATOM 1526 O O . VAL A 1 199 ? 17.308 -17.796 20.304 1.00 35.31 199 VAL A O 1
ATOM 1529 N N . GLU A 1 200 ? 16.771 -16.531 22.075 1.00 30.17 200 GLU A N 1
ATOM 1530 C CA . GLU A 1 200 ? 16.870 -17.633 23.035 1.00 30.17 200 GLU A CA 1
ATOM 1531 C C . GLU A 1 200 ? 15.632 -18.538 22.918 1.00 30.17 200 GLU A C 1
ATOM 1533 O O . GLU A 1 200 ? 14.523 -18.171 23.301 1.00 30.17 200 GLU A O 1
ATOM 1538 N N . GLY A 1 201 ? 15.842 -19.726 22.355 1.00 40.12 201 GLY A N 1
ATOM 1539 C CA . GLY A 1 201 ? 14.881 -20.815 22.192 1.00 40.12 201 GLY A CA 1
ATOM 1540 C C . GLY A 1 201 ? 15.612 -22.078 21.705 1.00 40.12 201 GLY A C 1
ATOM 1541 O O . GLY A 1 201 ? 16.780 -21.988 21.323 1.00 40.12 201 GLY A O 1
ATOM 1542 N N . PRO A 1 202 ? 14.982 -23.268 21.709 1.00 37.78 202 PRO A N 1
ATOM 1543 C CA . PRO A 1 202 ? 15.645 -24.536 21.365 1.00 37.78 202 PRO A CA 1
ATOM 1544 C C . PRO A 1 202 ? 16.112 -24.636 19.897 1.00 37.78 202 PRO A C 1
ATOM 1546 O O . PRO A 1 202 ? 16.798 -25.592 19.542 1.00 37.78 202 PRO A O 1
ATOM 1549 N N . CYS A 1 203 ? 15.779 -23.651 19.058 1.00 38.97 203 CYS A N 1
ATOM 1550 C CA . CYS A 1 203 ? 16.193 -23.541 17.663 1.00 38.97 203 CYS A CA 1
ATOM 1551 C C . CYS A 1 203 ? 17.216 -22.403 17.505 1.00 38.97 203 CYS A C 1
ATOM 1553 O O . CYS A 1 203 ? 16.852 -21.230 17.449 1.00 38.97 203 CYS A O 1
ATOM 1555 N N . THR A 1 204 ? 18.506 -22.726 17.393 1.00 44.09 204 THR A N 1
ATOM 1556 C CA . THR A 1 204 ? 19.539 -21.740 17.034 1.00 44.09 204 THR A CA 1
ATOM 1557 C C . THR A 1 204 ? 19.504 -21.460 15.532 1.00 44.09 204 THR A C 1
ATOM 1559 O O . THR A 1 204 ? 20.137 -22.169 14.754 1.00 44.09 204 THR A O 1
ATOM 1562 N N . ALA A 1 205 ? 18.781 -20.419 15.117 1.00 45.47 205 ALA A N 1
ATOM 1563 C CA . ALA A 1 205 ? 18.915 -19.836 13.783 1.00 45.47 205 ALA A CA 1
ATOM 1564 C C . ALA A 1 205 ? 19.911 -18.668 13.838 1.00 45.47 205 ALA A C 1
ATOM 1566 O O . ALA A 1 205 ? 19.763 -17.759 14.655 1.00 45.47 205 ALA A O 1
ATOM 1567 N N . THR A 1 206 ? 20.931 -18.678 12.974 1.00 47.81 206 THR A N 1
ATOM 1568 C CA . THR A 1 206 ? 21.878 -17.555 12.859 1.00 47.81 206 THR A CA 1
ATOM 1569 C C . THR A 1 206 ? 21.599 -16.794 11.573 1.00 47.81 206 THR A C 1
ATOM 1571 O O . THR A 1 206 ? 21.786 -17.322 10.479 1.00 47.81 206 THR A O 1
ATOM 1574 N N . ILE A 1 207 ? 21.184 -15.536 11.700 1.00 46.47 207 ILE A N 1
ATOM 1575 C CA . ILE A 1 207 ? 21.026 -14.630 10.562 1.00 46.47 207 ILE A CA 1
ATOM 1576 C C . ILE A 1 207 ? 22.340 -13.873 10.373 1.00 46.47 207 ILE A C 1
ATOM 1578 O O . ILE A 1 207 ? 22.729 -13.076 11.228 1.00 46.47 207 ILE A O 1
ATOM 1582 N N . ARG A 1 208 ? 23.035 -14.102 9.252 1.00 49.06 208 ARG A N 1
ATOM 1583 C CA . ARG A 1 208 ? 24.255 -13.352 8.904 1.00 49.06 208 ARG A CA 1
ATOM 1584 C C . ARG A 1 208 ? 24.001 -12.439 7.713 1.00 49.06 208 ARG A C 1
ATOM 1586 O O . ARG A 1 208 ? 23.524 -12.865 6.660 1.00 49.06 208 ARG A O 1
ATOM 1593 N N . LYS A 1 209 ? 24.381 -11.169 7.857 1.00 44.19 209 LYS A N 1
ATOM 1594 C CA . LYS A 1 209 ? 24.397 -10.211 6.748 1.00 44.19 209 LYS A CA 1
ATOM 1595 C C . LYS A 1 209 ? 25.514 -10.596 5.775 1.00 44.19 209 LYS A C 1
ATOM 1597 O O . LYS A 1 209 ? 26.687 -10.597 6.155 1.00 44.19 209 LYS A O 1
ATOM 1602 N N . ALA A 1 210 ? 25.168 -10.920 4.530 1.00 45.50 210 ALA A N 1
ATOM 1603 C CA . ALA A 1 210 ? 26.168 -11.168 3.496 1.00 45.50 210 ALA A CA 1
ATOM 1604 C C . ALA A 1 210 ? 27.005 -9.896 3.245 1.00 45.50 210 ALA A C 1
ATOM 1606 O O . ALA A 1 210 ? 26.525 -8.766 3.386 1.00 45.50 210 ALA A O 1
ATOM 1607 N N . ARG A 1 211 ? 28.291 -10.064 2.904 1.00 40.66 211 ARG A N 1
ATOM 1608 C CA . ARG A 1 211 ? 29.191 -8.934 2.608 1.00 40.66 211 ARG A CA 1
ATOM 1609 C C . ARG A 1 211 ? 28.645 -8.095 1.443 1.00 40.66 211 ARG A C 1
ATOM 1611 O O . ARG A 1 211 ? 27.953 -8.609 0.570 1.00 40.66 211 ARG A O 1
ATOM 1618 N N . ARG A 1 212 ? 28.982 -6.796 1.458 1.00 39.19 212 ARG A N 1
ATOM 1619 C CA . ARG A 1 212 ? 28.518 -5.752 0.519 1.00 39.19 212 ARG A CA 1
ATOM 1620 C C . ARG A 1 212 ? 28.348 -6.271 -0.916 1.00 39.19 212 ARG A C 1
ATOM 1622 O O . ARG A 1 212 ? 29.305 -6.778 -1.492 1.00 39.19 212 ARG A O 1
ATOM 1629 N N . GLY A 1 213 ? 27.164 -6.041 -1.486 1.00 40.94 213 GLY A N 1
ATOM 1630 C CA . GLY A 1 213 ? 26.857 -6.317 -2.894 1.00 40.94 213 GLY A CA 1
ATOM 1631 C C . GLY A 1 213 ? 25.915 -7.496 -3.143 1.00 40.94 213 GLY A C 1
ATOM 1632 O O . GLY A 1 213 ? 25.647 -7.797 -4.300 1.00 40.94 213 GLY A O 1
ATOM 1633 N N . VAL A 1 214 ? 25.397 -8.146 -2.096 1.00 41.31 214 VAL A N 1
ATOM 1634 C CA . VAL A 1 214 ? 24.405 -9.221 -2.225 1.00 41.31 214 VAL A CA 1
ATOM 1635 C C . VAL A 1 214 ? 23.167 -8.856 -1.410 1.00 41.31 214 VAL A C 1
ATOM 1637 O O . VAL A 1 214 ? 23.247 -8.721 -0.192 1.00 41.31 214 VAL A O 1
ATOM 1640 N N . ASP A 1 215 ? 22.026 -8.714 -2.084 1.00 48.94 215 ASP A N 1
ATOM 1641 C CA . ASP A 1 215 ? 20.707 -8.394 -1.506 1.00 48.94 215 ASP A CA 1
ATOM 1642 C C . ASP A 1 215 ? 20.061 -9.630 -0.839 1.00 48.94 215 ASP A C 1
ATOM 1644 O O . ASP A 1 215 ? 18.871 -9.910 -0.979 1.00 48.94 215 ASP A O 1
ATOM 1648 N N . ARG A 1 216 ? 20.885 -10.458 -0.184 1.00 46.75 216 ARG A N 1
ATOM 1649 C CA . ARG A 1 216 ? 20.476 -11.740 0.398 1.00 46.75 216 ARG A CA 1
ATOM 1650 C C . ARG A 1 216 ? 20.965 -11.872 1.830 1.00 46.75 216 ARG A C 1
ATOM 1652 O O . ARG A 1 216 ? 22.069 -11.458 2.188 1.00 46.75 216 ARG A O 1
ATOM 1659 N N . THR A 1 217 ? 20.123 -12.499 2.624 1.00 51.66 217 THR A N 1
ATOM 1660 C CA . THR A 1 217 ? 20.331 -12.835 4.022 1.00 51.66 217 THR A CA 1
ATOM 1661 C C . THR A 1 217 ? 20.722 -14.301 4.089 1.00 51.66 217 THR A C 1
ATOM 1663 O O . THR A 1 217 ? 20.118 -15.130 3.407 1.00 51.66 217 THR A O 1
ATOM 1666 N N . ILE A 1 218 ? 21.766 -14.617 4.854 1.00 49.59 218 ILE A N 1
ATOM 1667 C CA . ILE A 1 218 ? 22.183 -16.002 5.056 1.00 49.59 218 ILE A CA 1
ATOM 1668 C C . ILE A 1 218 ? 21.339 -16.573 6.189 1.00 49.59 218 ILE A C 1
ATOM 1670 O O . ILE A 1 218 ? 21.424 -16.085 7.319 1.00 49.59 218 ILE A O 1
ATOM 1674 N N . PHE A 1 219 ? 20.551 -17.591 5.866 1.00 51.47 219 PHE A N 1
ATOM 1675 C CA . PHE A 1 219 ? 19.821 -18.408 6.821 1.00 51.47 219 PHE A CA 1
ATOM 1676 C C . PHE A 1 219 ? 20.561 -19.740 6.980 1.00 51.47 219 PHE A C 1
ATOM 1678 O O . PHE A 1 219 ? 20.779 -20.448 5.997 1.00 51.47 219 PHE A O 1
ATOM 1685 N N . GLU A 1 220 ? 21.000 -20.056 8.200 1.00 51.22 220 GLU A N 1
ATOM 1686 C CA . GLU A 1 220 ? 21.714 -21.299 8.516 1.00 51.22 220 GLU A CA 1
ATOM 1687 C C . GLU A 1 220 ? 20.928 -22.112 9.554 1.00 51.22 220 GLU A C 1
ATOM 1689 O O . GLU A 1 220 ? 20.639 -21.613 10.646 1.00 51.22 220 GLU A O 1
ATOM 1694 N N . ARG A 1 221 ? 20.588 -23.359 9.202 1.00 57.47 221 ARG A N 1
ATOM 1695 C CA . ARG A 1 221 ? 19.891 -24.329 10.063 1.00 57.47 221 ARG A CA 1
ATOM 1696 C C . ARG A 1 221 ? 20.465 -25.725 9.841 1.00 57.47 221 ARG A C 1
ATOM 1698 O O . ARG A 1 221 ? 20.578 -26.156 8.699 1.00 57.47 221 ARG A O 1
ATOM 1705 N N . ASP A 1 222 ? 20.811 -26.430 10.918 1.00 61.50 222 ASP A N 1
ATOM 1706 C CA . ASP A 1 222 ? 21.293 -27.824 10.881 1.00 61.50 222 ASP A CA 1
ATOM 1707 C C . ASP A 1 222 ? 22.459 -28.061 9.889 1.00 61.50 222 ASP A C 1
ATOM 1709 O O . ASP A 1 222 ? 22.591 -29.124 9.287 1.00 61.50 222 ASP A O 1
ATOM 1713 N N . GLY A 1 223 ? 23.311 -27.044 9.691 1.00 62.28 223 GLY A N 1
ATOM 1714 C CA . GLY A 1 223 ? 24.435 -27.070 8.745 1.00 62.28 223 GLY A CA 1
ATOM 1715 C C . GLY A 1 223 ? 24.068 -26.796 7.280 1.00 62.28 223 GLY A C 1
ATOM 1716 O O . GLY A 1 223 ? 24.949 -26.823 6.421 1.00 62.28 223 GLY A O 1
ATOM 1717 N N . HIS A 1 224 ? 22.799 -26.510 6.977 1.00 42.97 224 HIS A N 1
ATOM 1718 C CA . HIS A 1 224 ? 22.344 -26.090 5.655 1.00 42.97 224 HIS A CA 1
ATOM 1719 C C . HIS A 1 224 ? 22.282 -24.561 5.565 1.00 42.97 224 HIS A C 1
ATOM 1721 O O . HIS A 1 224 ? 21.679 -23.906 6.416 1.00 42.97 224 HIS A O 1
ATOM 1727 N N . VAL A 1 225 ? 22.903 -23.998 4.524 1.00 54.34 225 VAL A N 1
ATOM 1728 C CA . VAL A 1 225 ? 23.025 -22.551 4.301 1.00 54.34 225 VAL A CA 1
ATOM 1729 C C . VAL A 1 225 ? 22.202 -22.158 3.079 1.00 54.34 225 VAL A C 1
ATOM 1731 O O . VAL A 1 225 ? 22.482 -22.616 1.972 1.00 54.34 225 VAL A O 1
ATOM 1734 N N . GLU A 1 226 ? 21.224 -21.277 3.265 1.00 56.50 226 GLU A N 1
ATOM 1735 C CA . GLU A 1 226 ? 20.382 -20.750 2.191 1.00 56.50 226 GLU A CA 1
ATOM 1736 C C . GLU A 1 226 ? 20.476 -19.220 2.108 1.00 56.50 226 GLU A C 1
ATOM 1738 O O . GLU A 1 226 ? 20.642 -18.524 3.111 1.00 56.50 226 GLU A O 1
ATOM 1743 N N . LEU A 1 227 ? 20.421 -18.687 0.885 1.00 44.41 227 LEU A N 1
ATOM 1744 C CA . LEU A 1 227 ? 20.477 -17.253 0.613 1.00 44.41 227 LEU A CA 1
ATOM 1745 C C . LEU A 1 227 ? 19.086 -16.754 0.217 1.00 44.41 227 LEU A C 1
ATOM 1747 O O . LEU A 1 227 ? 18.689 -16.944 -0.933 1.00 44.41 227 LEU A O 1
ATOM 1751 N N . MET A 1 228 ? 18.398 -16.067 1.128 1.00 50.06 228 MET A N 1
ATOM 1752 C CA . MET A 1 228 ? 17.017 -15.608 0.924 1.00 50.06 228 MET A CA 1
ATOM 1753 C C . MET A 1 228 ? 16.903 -14.073 0.952 1.00 50.06 228 MET A C 1
ATOM 1755 O O . MET A 1 228 ? 17.704 -13.405 1.616 1.00 50.06 228 MET A O 1
ATOM 1759 N N . PRO A 1 229 ? 15.931 -13.468 0.250 1.00 52.72 229 PRO A N 1
ATOM 1760 C CA . PRO A 1 229 ? 15.559 -12.067 0.446 1.00 52.72 229 PRO A CA 1
ATOM 1761 C C . PRO A 1 229 ? 15.162 -11.794 1.909 1.00 52.72 229 PRO A C 1
ATOM 1763 O O . PRO A 1 229 ? 14.526 -12.621 2.556 1.00 52.72 229 PRO A O 1
ATOM 1766 N N . TRP A 1 230 ? 15.508 -10.615 2.440 1.00 47.19 230 TRP A N 1
ATOM 1767 C CA . TRP A 1 230 ? 15.298 -10.244 3.855 1.00 47.19 230 TRP A CA 1
ATOM 1768 C C . TRP A 1 230 ? 13.858 -10.455 4.363 1.00 47.19 230 TRP A C 1
ATOM 1770 O O . TRP A 1 230 ? 13.661 -10.890 5.496 1.00 47.19 230 TRP A O 1
ATOM 1780 N N . LEU A 1 231 ? 12.854 -10.198 3.519 1.00 47.62 231 LEU A N 1
ATOM 1781 C CA . LEU A 1 231 ? 11.442 -10.331 3.890 1.00 47.62 231 LEU A CA 1
ATOM 1782 C C . LEU A 1 231 ? 10.978 -11.793 4.018 1.00 47.62 231 LEU A C 1
ATOM 1784 O O . LEU A 1 231 ? 10.124 -12.082 4.858 1.00 47.62 231 LEU A O 1
ATOM 1788 N N . GLU A 1 232 ? 11.576 -12.721 3.262 1.00 48.06 232 GLU A N 1
ATOM 1789 C CA . GLU A 1 232 ? 11.314 -14.161 3.412 1.00 48.06 232 GLU A CA 1
ATOM 1790 C C . GLU A 1 232 ? 11.885 -14.679 4.736 1.00 48.06 232 GLU A C 1
ATOM 1792 O O . GLU A 1 232 ? 11.218 -15.439 5.434 1.00 48.06 232 GLU A O 1
ATOM 1797 N N . CYS A 1 233 ? 13.054 -14.182 5.162 1.00 46.94 233 CYS A N 1
ATOM 1798 C CA . CYS A 1 233 ? 13.590 -14.509 6.484 1.00 46.94 233 CYS A CA 1
ATOM 1799 C C . CYS A 1 233 ? 12.654 -14.060 7.611 1.00 46.94 233 CYS A C 1
ATOM 1801 O O . CYS A 1 233 ? 12.465 -14.813 8.558 1.00 46.94 233 CYS A O 1
ATOM 1803 N N . THR A 1 234 ? 12.040 -12.875 7.528 1.00 46.25 234 THR A N 1
ATOM 1804 C CA . THR A 1 234 ? 11.126 -12.394 8.580 1.00 46.25 234 THR A CA 1
ATOM 1805 C C . THR A 1 234 ? 9.777 -13.110 8.609 1.00 46.25 234 THR A C 1
ATOM 1807 O O . THR A 1 234 ? 9.214 -13.281 9.688 1.00 46.25 234 THR A O 1
ATOM 1810 N N . ALA A 1 235 ? 9.266 -13.554 7.456 1.00 46.19 235 ALA A N 1
ATOM 1811 C CA . ALA A 1 235 ? 7.991 -14.268 7.364 1.00 46.19 235 ALA A CA 1
ATOM 1812 C C . ALA A 1 235 ? 8.063 -15.711 7.896 1.00 46.19 235 ALA A C 1
ATOM 1814 O O . ALA A 1 235 ? 7.042 -16.259 8.292 1.00 46.19 235 ALA A O 1
ATOM 1815 N N . LEU A 1 236 ? 9.258 -16.308 7.933 1.00 44.44 236 LEU A N 1
ATOM 1816 C CA . LEU A 1 236 ? 9.483 -17.681 8.392 1.00 44.44 236 LEU A CA 1
ATOM 1817 C C . LEU A 1 236 ? 9.744 -17.795 9.906 1.00 44.44 236 LEU A C 1
ATOM 1819 O O . LEU A 1 236 ? 9.610 -18.876 10.468 1.00 44.44 236 LEU A O 1
ATOM 1823 N N . ILE A 1 237 ? 10.083 -16.699 10.593 1.00 44.34 237 ILE A N 1
ATOM 1824 C CA . ILE A 1 237 ? 10.366 -16.704 12.044 1.00 44.34 237 ILE A CA 1
ATOM 1825 C C . ILE A 1 237 ? 9.191 -17.235 12.897 1.00 44.34 237 ILE A C 1
ATOM 1827 O O . ILE A 1 237 ? 9.463 -17.968 13.846 1.00 44.34 237 ILE A O 1
ATOM 1831 N N . PRO A 1 238 ? 7.909 -16.935 12.603 1.00 40.34 238 PRO A N 1
ATOM 1832 C CA . PRO A 1 238 ? 6.793 -17.443 13.405 1.00 40.34 238 PRO A CA 1
ATOM 1833 C C . PRO A 1 238 ? 6.482 -18.930 13.188 1.00 40.34 238 PRO A C 1
ATOM 1835 O O . PRO A 1 238 ? 5.917 -19.552 14.080 1.00 40.34 238 PRO A O 1
ATOM 1838 N N . ASP A 1 239 ? 6.840 -19.501 12.034 1.00 37.53 239 ASP A N 1
ATOM 1839 C CA . ASP A 1 239 ? 6.505 -20.889 11.672 1.00 37.53 239 ASP A CA 1
ATOM 1840 C C . ASP A 1 239 ? 7.571 -21.909 12.135 1.00 37.53 239 ASP A C 1
ATOM 1842 O O . ASP A 1 239 ? 7.391 -23.119 11.973 1.00 37.53 239 ASP A O 1
ATOM 1846 N N . PHE A 1 240 ? 8.687 -21.444 12.710 1.00 36.56 240 PHE A N 1
ATOM 1847 C CA . PHE A 1 240 ? 9.832 -22.279 13.108 1.00 36.56 240 PHE A CA 1
ATOM 1848 C C . PHE A 1 240 ? 10.198 -22.223 14.605 1.00 36.56 240 PHE A C 1
ATOM 1850 O O . PHE A 1 240 ? 11.167 -22.882 15.003 1.00 36.56 240 PHE A O 1
ATOM 1857 N N . CYS A 1 241 ? 9.429 -21.484 15.416 1.00 34.28 241 CYS A N 1
ATOM 1858 C CA . CYS A 1 241 ? 9.537 -21.424 16.880 1.00 34.28 241 CYS A CA 1
ATOM 1859 C C . CYS A 1 241 ? 8.420 -22.220 17.564 1.00 34.28 241 CYS A C 1
ATOM 1861 O O . CYS A 1 241 ? 7.251 -22.075 17.146 1.00 34.28 241 CYS A O 1
#

Foldseek 3Di:
DDPDLEAEQVRVCVVVQQQAFFQKKKWFWADDPDQATATWMWGDRDQFWTWIWHWWFPQPADDPPEVLKGWIRTYTYIGRGRDDPRTPDMFIFGFDPRDGSNVLVCQCVVVVLSRDMAYNVRPCNLVSVLVSLVVCVVVRGTPDVVSSVVSNVVSVVRGDPPPPPPPPPPDDDDDDDDDDDDDDDDDDDDDDDWDFDADPDPFGWTWGDDPPDDQWIWTDGPRDTDTHHPVVVVSCVVVPD

Mean predicted aligned error: 14.44 Å

pLDDT: mean 76.11, std 26.62, range [24.12, 98.81]

Solvent-accessible surface area (backbone atoms only — not comparable to full-atom values): 14385 Å² total; per-residue (Å²): 132,83,77,83,44,74,43,42,40,62,58,92,42,43,70,61,56,31,70,35,46,34,70,33,37,31,46,36,29,34,81,40,98,66,96,52,56,44,38,36,38,24,34,22,54,49,101,50,19,14,36,36,45,38,58,41,53,51,82,75,43,71,30,94,87,38,85,74,10,10,28,30,30,34,35,41,35,67,41,90,40,49,71,67,90,76,50,75,42,74,34,74,35,55,42,36,92,81,37,33,42,40,56,60,51,48,54,39,52,79,69,50,62,54,71,40,67,17,40,62,84,51,58,46,31,60,59,52,49,51,52,45,53,54,49,40,38,76,72,56,46,36,67,49,66,67,42,52,50,51,40,50,53,48,56,58,62,64,66,58,82,69,72,82,85,71,88,70,83,85,70,87,87,78,85,89,88,86,91,84,86,92,77,91,82,83,89,83,88,90,85,83,84,82,70,78,68,79,65,95,58,99,59,77,58,52,59,43,83,51,69,93,92,51,88,35,32,35,44,38,50,99,90,46,78,45,80,38,47,65,68,60,59,64,68,46,55,76,82,72,108

Radius of gyration: 22.96 Å; Cα contacts (8 Å, |Δi|>4): 384; chains: 1; bounding box: 77×57×45 Å

Nearest PDB structures (foldseek):
  3lhn-assembly1_A  TM=3.758E-01  e=1.855E+00  Shewanella oneidensis
  8i24-assembly1_C  TM=4.800E-01  e=3.356E+00  Acetivibrio thermocellus DSM 1313
  3pv2-assembly1_B  TM=3.527E-01  e=2.495E+00  Legionella fallonii
  3pv5-assembly1_B  TM=3.384E-01  e=1.300E+00  Legionella fallonii

Organism: NCBI:txid69766